Protein AF-A0A7R9Z927-F1 (afdb_monomer)

Foldseek 3Di:
DDPVLLVLLLVLLVVLLVLVCVLVVLVVQLVVCVVPVDGDDDDNVVSVVCNVVSVVSSVVSNVVSLVSLLVVLVVVLVVVLVVLVVVVVVDDPVVCVVAPPVNSVCCSPPVSVVSSVCSSCVSVVVCVVVSVVVVLVVVCVVPNPVSVVVVVVVVVCVVVVVVVVVVVVVVVVVVVVVVVVVVVVVVVCVVCVVVVPD

Organism: NCBI:txid2749911

pLDDT: mean 89.57, std 6.54, range [59.06, 97.25]

Sequence (198 aa):
FGRWRIALAISFYIVSALLQFVPVLLLEDLVKYFETGAYRLIHPWASVVGLAVVPAIITLLQTRSQALFLHLAVYVRTAVSTLLYEKSLGVSAAGRAATSTGQVVNMMSNDTTQLQRFLQFGGMTLVAPIQIIIALVLIYQQVGNATWVGVAFMVSLAPVNVAVFSVVGKQRRKVLKFSDLRVKTMNEILAGVRIIKF

InterPro domains:
  IPR011527 ABC transporter type 1, transmembrane domain [PF00664] (8-197)
  IPR011527 ABC transporter type 1, transmembrane domain [PS50929] (7-198)
  IPR036640 ABC transporter type 1, transmembrane domain superfamily [G3DSA:1.20.1560.10] (2-198)
  IPR036640 ABC transporter type 1, transmembrane domain superfamily [SSF90123] (3-197)
  IPR050173 ATP-binding cassette transporter C-like [PTHR24223] (4-198)

Mean predicted aligned error: 7.65 Å

Structure (mmCIF, N/CA/C/O backbone):
data_AF-A0A7R9Z927-F1
#
_entry.id   AF-A0A7R9Z927-F1
#
loop_
_atom_site.group_PDB
_atom_site.id
_atom_site.type_symbol
_atom_site.label_atom_id
_atom_site.label_alt_id
_atom_site.label_comp_id
_atom_site.label_asym_id
_atom_site.label_entity_id
_atom_site.label_seq_id
_atom_site.pdbx_PDB_ins_code
_atom_site.Cartn_x
_atom_site.Cartn_y
_atom_site.Cartn_z
_atom_site.occupancy
_atom_site.B_iso_or_equiv
_atom_site.auth_seq_id
_atom_site.auth_comp_id
_atom_site.auth_asym_id
_atom_site.auth_atom_id
_atom_site.pdbx_PDB_model_num
ATOM 1 N N . PHE A 1 1 ? 7.007 12.660 18.849 1.00 59.06 1 PHE A N 1
ATOM 2 C CA . PHE A 1 1 ? 7.661 12.144 17.619 1.00 59.06 1 PHE A CA 1
ATOM 3 C C . PHE A 1 1 ? 7.927 13.329 16.686 1.00 59.06 1 PHE A C 1
ATOM 5 O O . PHE A 1 1 ? 6.991 14.063 16.402 1.00 59.06 1 PHE A O 1
ATOM 12 N N . GLY A 1 2 ? 9.175 13.614 16.298 1.00 75.44 2 GLY A N 1
ATOM 13 C CA . GLY A 1 2 ? 9.499 14.841 15.548 1.00 75.44 2 GLY A CA 1
ATOM 14 C C . GLY A 1 2 ? 8.977 14.818 14.105 1.00 75.44 2 GLY A C 1
ATOM 15 O O . GLY A 1 2 ? 9.140 13.806 13.425 1.00 75.44 2 GLY A O 1
ATOM 16 N N . ARG A 1 3 ? 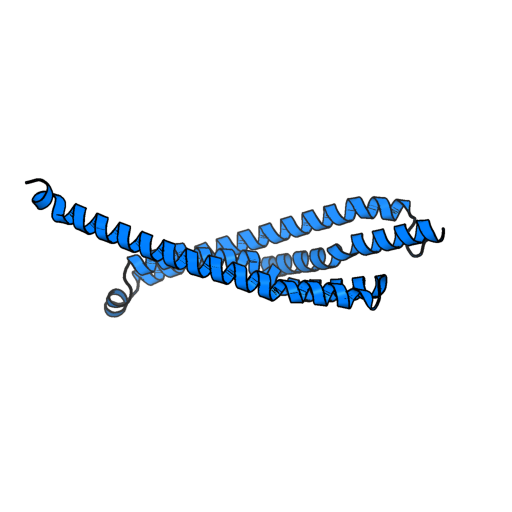8.401 15.936 13.625 1.00 75.56 3 ARG A N 1
ATOM 17 C CA . ARG A 1 3 ? 7.899 16.104 12.237 1.00 75.56 3 ARG A CA 1
ATOM 18 C C . ARG A 1 3 ? 8.956 15.732 11.183 1.00 75.56 3 ARG A C 1
ATOM 20 O O . ARG A 1 3 ? 8.619 15.181 10.140 1.00 75.56 3 ARG A O 1
ATOM 27 N N . TRP A 1 4 ? 10.234 15.934 11.505 1.00 82.19 4 TRP A N 1
ATOM 28 C CA . TRP A 1 4 ? 11.372 15.567 10.659 1.00 82.19 4 TRP A CA 1
ATOM 29 C C . TRP A 1 4 ? 11.481 14.057 10.385 1.00 82.19 4 TRP A C 1
ATOM 31 O O . TRP A 1 4 ? 11.859 13.669 9.285 1.00 82.19 4 TRP A O 1
ATOM 41 N N . ARG A 1 5 ? 11.105 13.184 11.336 1.00 80.31 5 ARG A N 1
ATOM 42 C CA . ARG A 1 5 ? 11.177 11.717 11.153 1.00 80.31 5 ARG A CA 1
ATOM 43 C C . ARG A 1 5 ? 10.147 11.223 10.144 1.00 80.31 5 ARG A C 1
ATOM 45 O O . ARG A 1 5 ? 10.407 10.262 9.432 1.00 80.31 5 ARG A O 1
ATOM 52 N N . ILE A 1 6 ? 8.995 11.889 10.091 1.00 80.00 6 ILE A N 1
ATOM 53 C CA . ILE A 1 6 ? 7.920 11.593 9.140 1.00 80.00 6 ILE A CA 1
ATOM 54 C C . ILE A 1 6 ? 8.348 12.031 7.740 1.00 80.00 6 ILE A C 1
ATOM 56 O O . ILE A 1 6 ? 8.268 11.242 6.804 1.00 80.00 6 ILE A O 1
ATOM 60 N N . ALA A 1 7 ? 8.876 13.254 7.615 1.00 82.69 7 ALA A N 1
ATOM 61 C CA . ALA A 1 7 ? 9.418 13.748 6.352 1.00 82.69 7 ALA A CA 1
ATOM 62 C C . ALA A 1 7 ? 10.535 12.835 5.814 1.00 82.69 7 ALA A C 1
ATOM 64 O O . ALA A 1 7 ? 10.541 12.509 4.632 1.00 82.69 7 ALA A O 1
ATOM 65 N N . LEU A 1 8 ? 11.418 12.354 6.695 1.00 84.69 8 LEU A N 1
ATOM 66 C CA . LEU A 1 8 ? 12.490 11.419 6.348 1.00 84.69 8 LEU A CA 1
ATOM 67 C C . LEU A 1 8 ? 11.972 10.026 5.943 1.00 84.69 8 LEU A C 1
ATOM 69 O O . LEU A 1 8 ? 12.501 9.415 5.021 1.00 84.69 8 LEU A O 1
ATOM 73 N N . ALA A 1 9 ? 10.924 9.515 6.596 1.00 83.62 9 ALA A N 1
ATOM 74 C CA . ALA A 1 9 ? 10.310 8.244 6.205 1.00 83.62 9 ALA A CA 1
ATOM 75 C C . ALA A 1 9 ? 9.680 8.322 4.805 1.00 83.62 9 ALA A C 1
ATOM 77 O O . ALA A 1 9 ? 9.865 7.411 3.995 1.00 83.62 9 ALA A O 1
ATOM 78 N N . ILE A 1 10 ? 8.981 9.427 4.519 1.00 84.06 10 ILE A N 1
ATOM 79 C CA . ILE A 1 10 ? 8.363 9.698 3.216 1.00 84.06 10 ILE A CA 1
ATOM 80 C C . ILE A 1 10 ? 9.436 9.883 2.142 1.00 84.06 10 ILE A C 1
ATOM 82 O O . ILE A 1 10 ? 9.320 9.292 1.073 1.00 84.06 10 ILE A O 1
ATOM 86 N N . SER A 1 11 ? 10.498 10.648 2.416 1.00 85.44 11 SER A N 1
ATOM 87 C CA . SER A 1 11 ? 11.564 10.865 1.435 1.00 85.44 11 SER A CA 1
ATOM 88 C C . SER A 1 11 ? 12.285 9.565 1.085 1.00 85.44 11 SER A C 1
ATOM 90 O O . SER A 1 11 ? 12.432 9.265 -0.095 1.00 85.44 11 SER A O 1
ATOM 92 N N . PHE A 1 12 ? 12.650 8.736 2.069 1.00 86.38 12 PHE A N 1
ATOM 93 C CA . PHE A 1 12 ? 13.236 7.416 1.805 1.00 86.38 12 PHE A CA 1
ATOM 94 C C . PHE A 1 12 ? 12.297 6.501 1.027 1.00 86.38 12 PHE A C 1
ATOM 96 O O . PHE A 1 12 ? 12.755 5.761 0.158 1.00 86.38 12 PHE A O 1
ATOM 103 N N . TYR A 1 13 ? 10.994 6.578 1.297 1.00 86.12 13 TYR A N 1
ATOM 104 C CA . TYR A 1 13 ? 10.014 5.802 0.552 1.00 86.12 13 TYR A CA 1
ATOM 105 C C . TYR A 1 13 ? 9.960 6.235 -0.917 1.00 86.12 13 TYR A C 1
ATOM 107 O O . TYR A 1 13 ? 10.118 5.394 -1.797 1.00 86.12 13 TYR A O 1
ATOM 115 N N . ILE A 1 14 ? 9.839 7.540 -1.184 1.00 86.12 14 ILE A N 1
ATOM 116 C CA . ILE A 1 14 ? 9.826 8.106 -2.543 1.00 86.12 14 ILE A CA 1
ATOM 117 C C . ILE A 1 14 ? 11.122 7.774 -3.289 1.00 86.12 14 ILE A C 1
ATOM 119 O O . ILE A 1 14 ? 11.071 7.325 -4.430 1.00 86.12 14 ILE A O 1
ATOM 123 N N . VAL A 1 15 ? 12.279 7.934 -2.642 1.00 89.50 15 VAL A N 1
ATOM 124 C CA . VAL A 1 15 ? 13.578 7.586 -3.235 1.00 89.50 15 VAL A CA 1
ATOM 125 C C . VAL A 1 15 ? 13.605 6.104 -3.603 1.00 89.50 15 VAL A C 1
ATOM 127 O O . VAL A 1 15 ? 13.888 5.770 -4.748 1.00 89.50 15 VAL A O 1
ATOM 130 N N . SER A 1 16 ? 13.228 5.208 -2.687 1.00 88.44 16 SER A N 1
ATOM 131 C CA . SER A 1 16 ? 13.188 3.770 -2.982 1.00 88.44 16 SER A CA 1
ATOM 132 C C . SER A 1 16 ? 12.193 3.408 -4.092 1.00 88.44 16 SER A C 1
ATOM 134 O O . SER A 1 16 ? 12.476 2.528 -4.900 1.00 88.44 16 SER A O 1
ATOM 136 N N . ALA A 1 17 ? 11.064 4.119 -4.173 1.00 87.25 17 ALA A N 1
ATOM 137 C CA . ALA A 1 17 ? 10.051 3.939 -5.205 1.00 87.25 17 ALA A CA 1
ATOM 138 C C . ALA A 1 17 ? 10.553 4.353 -6.594 1.00 87.25 17 ALA A C 1
ATOM 140 O O . ALA A 1 17 ? 10.219 3.691 -7.571 1.00 87.25 17 ALA A O 1
ATOM 141 N N . LEU A 1 18 ? 11.361 5.413 -6.688 1.00 87.69 18 LEU A N 1
ATOM 142 C CA . LEU A 1 18 ? 12.002 5.823 -7.940 1.00 87.69 18 LEU A CA 1
ATOM 143 C C . LEU A 1 18 ? 13.145 4.877 -8.323 1.00 87.69 18 LEU A C 1
ATOM 145 O O . LEU A 1 18 ? 13.259 4.485 -9.483 1.00 87.69 18 LEU A O 1
ATOM 149 N N . LEU A 1 19 ? 13.960 4.458 -7.348 1.00 89.75 19 LEU A N 1
ATOM 150 C CA . LEU A 1 19 ? 15.051 3.510 -7.588 1.00 89.75 19 LEU A CA 1
ATOM 151 C C . LEU A 1 19 ? 14.541 2.153 -8.086 1.00 89.75 19 LEU A C 1
ATOM 153 O O . LEU A 1 19 ? 15.258 1.480 -8.818 1.00 89.75 19 LEU A O 1
ATOM 157 N N . GLN A 1 20 ? 13.309 1.763 -7.748 1.00 91.00 20 GLN A N 1
ATOM 158 C CA . GLN A 1 20 ? 12.702 0.504 -8.189 1.00 91.00 20 GLN A CA 1
ATOM 159 C C . GLN A 1 20 ? 12.653 0.337 -9.718 1.00 91.00 20 GLN A C 1
ATOM 161 O O . GLN A 1 20 ? 12.632 -0.792 -10.203 1.00 91.00 20 GLN A O 1
ATOM 166 N N . PHE A 1 21 ? 12.687 1.431 -10.482 1.00 90.62 21 PHE A N 1
ATOM 167 C CA . PHE A 1 21 ? 12.718 1.388 -11.946 1.00 90.62 21 PHE A CA 1
ATOM 168 C C . PHE A 1 21 ? 14.130 1.209 -12.524 1.00 90.62 21 PHE A C 1
ATOM 170 O O . PHE A 1 21 ? 14.273 0.788 -13.668 1.00 90.62 21 PHE A O 1
ATOM 177 N N . VAL A 1 22 ? 15.184 1.469 -11.743 1.00 90.44 22 VAL A N 1
ATOM 178 C CA . VAL A 1 22 ? 16.580 1.380 -12.206 1.00 90.44 22 VAL A CA 1
ATOM 179 C C . VAL A 1 22 ? 16.959 -0.040 -12.655 1.00 90.44 22 VAL A C 1
ATOM 181 O O . VAL A 1 22 ? 17.520 -0.161 -13.741 1.00 90.44 22 VAL A O 1
ATOM 184 N N . PRO A 1 23 ? 16.629 -1.129 -11.926 1.00 90.00 23 PRO A N 1
ATOM 185 C CA . PRO A 1 23 ? 16.898 -2.488 -12.402 1.00 90.00 23 PRO A CA 1
ATOM 186 C C . PRO A 1 23 ? 16.246 -2.814 -13.753 1.00 90.00 23 PRO A C 1
ATOM 188 O O . PRO A 1 23 ? 16.842 -3.527 -14.553 1.00 90.00 23 PRO A O 1
ATOM 191 N N . VAL A 1 24 ? 15.053 -2.272 -14.028 1.00 88.56 24 VAL A N 1
ATOM 192 C CA . VAL A 1 24 ? 14.354 -2.477 -15.309 1.00 88.56 24 VAL A CA 1
ATOM 193 C C . VAL A 1 24 ? 15.139 -1.836 -16.454 1.00 88.56 24 VAL A C 1
ATOM 195 O O . VAL A 1 24 ? 15.347 -2.472 -17.483 1.00 88.56 24 VAL A O 1
ATOM 198 N N . LEU A 1 25 ? 15.638 -0.615 -16.248 1.00 87.31 25 LEU A N 1
ATOM 199 C CA . LEU A 1 25 ? 16.462 0.098 -17.230 1.00 87.31 25 LEU A CA 1
ATOM 200 C C . LEU A 1 25 ? 17.823 -0.581 -17.450 1.00 87.31 25 LEU A C 1
ATOM 202 O O . LEU A 1 25 ? 18.278 -0.698 -18.583 1.00 87.31 25 LEU A O 1
ATOM 206 N N . LEU A 1 26 ? 18.458 -1.077 -16.380 1.00 87.94 26 LEU A N 1
ATOM 207 C CA . LEU A 1 26 ? 19.719 -1.823 -16.483 1.00 87.94 26 LEU A CA 1
ATOM 208 C C . LEU A 1 26 ? 19.554 -3.121 -17.281 1.00 87.94 26 LEU A C 1
ATOM 210 O O . LEU A 1 26 ? 20.445 -3.497 -18.043 1.00 87.94 26 LEU A O 1
ATOM 214 N N . LEU A 1 27 ? 18.423 -3.808 -17.101 1.00 87.31 27 LEU A N 1
ATOM 215 C CA . LEU A 1 27 ? 18.107 -5.019 -17.848 1.00 87.31 27 LEU A CA 1
ATOM 216 C C . LEU A 1 27 ? 17.842 -4.699 -19.324 1.00 87.31 27 LEU A C 1
ATOM 218 O O . LEU A 1 27 ? 18.345 -5.410 -20.189 1.00 87.31 27 LEU A O 1
ATOM 222 N N . GLU A 1 28 ? 17.131 -3.609 -19.618 1.00 85.62 28 GLU A N 1
ATOM 223 C CA . GLU A 1 28 ? 16.912 -3.137 -20.991 1.00 85.62 28 GLU A CA 1
ATOM 224 C C . GLU A 1 28 ? 18.233 -2.847 -21.723 1.00 85.62 28 GLU A C 1
ATOM 226 O O . GLU A 1 28 ? 18.418 -3.281 -22.862 1.00 85.62 28 GLU A O 1
ATOM 231 N N . ASP A 1 29 ? 19.177 -2.167 -21.068 1.00 84.50 29 ASP A N 1
ATOM 232 C CA . ASP A 1 29 ? 20.497 -1.888 -21.645 1.00 84.50 29 ASP A CA 1
ATOM 233 C C . ASP A 1 29 ? 21.315 -3.169 -21.879 1.00 84.50 29 ASP A C 1
ATOM 235 O O . ASP A 1 29 ? 22.013 -3.274 -22.890 1.00 84.50 29 ASP A O 1
ATOM 239 N N . LEU A 1 30 ? 21.216 -4.163 -20.986 1.00 86.38 30 LEU A N 1
ATOM 240 C CA . LEU A 1 30 ? 21.870 -5.462 -21.181 1.00 86.38 30 LEU A CA 1
ATOM 241 C C . LEU A 1 30 ? 21.280 -6.236 -22.361 1.00 86.38 30 LEU A C 1
ATOM 243 O O . LEU A 1 30 ? 22.041 -6.799 -23.145 1.00 86.38 30 LEU A O 1
ATOM 247 N N . VAL A 1 31 ? 19.954 -6.249 -22.517 1.00 87.00 31 VAL A N 1
ATOM 248 C CA . VAL A 1 31 ? 19.303 -6.902 -23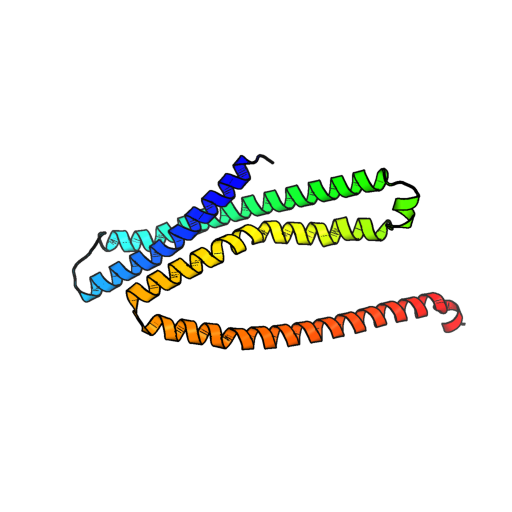.664 1.00 87.00 31 VAL A CA 1
ATOM 249 C C . VAL A 1 31 ? 19.771 -6.259 -24.972 1.00 87.00 31 VAL A C 1
ATOM 251 O O . VAL A 1 31 ? 20.241 -6.964 -25.863 1.00 87.00 31 VAL A O 1
ATOM 254 N N . LYS A 1 32 ? 19.779 -4.922 -25.054 1.00 83.50 32 LYS A N 1
ATOM 255 C CA . LYS A 1 32 ? 20.269 -4.198 -26.243 1.00 83.50 32 LYS A CA 1
ATOM 256 C C . LYS A 1 32 ? 21.747 -4.444 -26.531 1.00 83.50 32 LYS A C 1
ATOM 258 O O . LYS A 1 32 ? 22.138 -4.514 -27.699 1.00 83.50 32 LYS A O 1
ATOM 263 N N . TYR A 1 33 ? 22.566 -4.584 -25.488 1.00 85.06 33 TYR A N 1
ATOM 264 C CA . TYR A 1 33 ? 23.974 -4.941 -25.636 1.00 85.06 33 TYR A CA 1
ATOM 265 C C . TYR A 1 33 ? 24.140 -6.329 -26.269 1.00 85.06 33 TYR A C 1
ATOM 267 O O 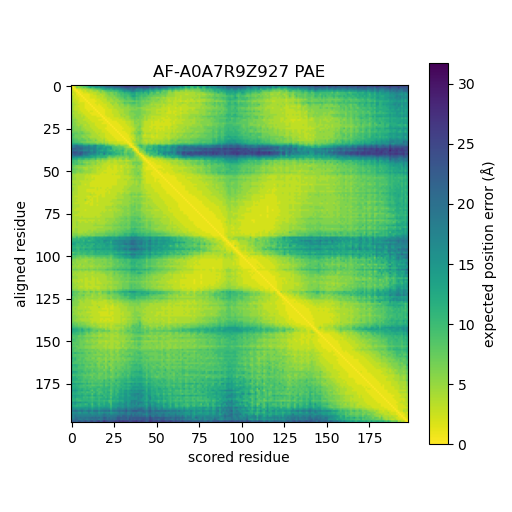. TYR A 1 33 ? 24.944 -6.475 -27.188 1.00 85.06 33 TYR A O 1
ATOM 275 N N . PHE A 1 34 ? 23.359 -7.326 -25.839 1.00 85.31 34 PHE A N 1
ATOM 276 C CA . PHE A 1 34 ? 23.394 -8.662 -26.442 1.00 85.31 34 PHE A CA 1
ATOM 277 C C . PHE A 1 34 ? 22.876 -8.688 -27.887 1.00 85.31 34 PHE A C 1
ATOM 279 O O . PHE A 1 34 ? 23.373 -9.476 -28.685 1.00 85.31 34 PHE A O 1
ATOM 286 N N . GLU A 1 35 ? 21.919 -7.827 -28.238 1.00 86.19 35 GLU A N 1
ATOM 287 C CA . GLU A 1 35 ? 21.370 -7.746 -29.599 1.00 86.19 35 GLU A CA 1
ATOM 288 C C . GLU A 1 35 ? 22.291 -7.012 -30.585 1.00 86.19 35 GLU A C 1
ATOM 290 O O . GLU A 1 35 ? 22.432 -7.430 -31.732 1.00 86.19 35 GLU A O 1
ATOM 295 N N . THR A 1 36 ? 22.915 -5.912 -30.154 1.00 81.69 36 THR A N 1
ATOM 296 C CA . THR A 1 36 ? 23.575 -4.954 -31.065 1.00 81.69 36 THR A CA 1
ATOM 297 C C . THR A 1 36 ? 25.088 -4.865 -30.869 1.00 81.69 36 THR A C 1
ATOM 299 O O . THR A 1 36 ? 25.769 -4.197 -31.644 1.00 81.69 36 THR A O 1
ATOM 302 N N . GLY A 1 37 ? 25.634 -5.459 -29.803 1.00 75.94 37 GLY A N 1
ATOM 303 C CA . GLY A 1 37 ? 27.052 -5.356 -29.432 1.00 75.94 37 GLY A CA 1
ATOM 304 C C . GLY A 1 37 ? 27.501 -3.963 -28.960 1.00 75.94 37 GLY A C 1
ATOM 305 O O . GLY A 1 37 ? 28.636 -3.801 -28.513 1.00 75.94 37 GLY A O 1
ATOM 306 N N . ALA A 1 38 ? 26.624 -2.956 -29.026 1.00 66.31 38 ALA A N 1
ATOM 307 C CA . ALA A 1 38 ? 26.871 -1.585 -28.597 1.00 66.31 38 ALA A CA 1
ATOM 308 C C . ALA A 1 38 ? 26.228 -1.324 -27.227 1.00 66.31 38 ALA A C 1
ATOM 310 O O . ALA A 1 38 ? 25.066 -1.658 -27.001 1.00 66.31 38 ALA A O 1
ATOM 311 N N . TYR A 1 39 ? 26.974 -0.708 -26.307 1.00 66.31 39 TYR A N 1
ATOM 312 C CA . TYR A 1 39 ? 26.450 -0.265 -25.012 1.00 66.31 39 TYR A CA 1
ATOM 313 C C . TYR A 1 39 ? 26.100 1.226 -25.070 1.00 66.31 39 TYR A C 1
ATOM 315 O O . TYR A 1 39 ? 26.797 2.015 -25.707 1.00 66.31 39 TYR A O 1
ATOM 323 N N . ARG A 1 40 ? 25.004 1.624 -24.413 1.00 63.25 40 ARG A N 1
ATOM 324 C CA . ARG A 1 40 ? 24.468 2.991 -24.510 1.00 63.25 40 ARG A CA 1
ATOM 325 C C . ARG A 1 40 ? 24.973 3.926 -23.407 1.00 63.25 40 ARG A C 1
ATOM 327 O O . ARG A 1 40 ? 25.219 5.095 -23.686 1.00 63.25 40 ARG A O 1
ATOM 334 N N . LEU A 1 41 ? 25.113 3.430 -22.171 1.00 62.03 41 LEU A N 1
ATOM 335 C CA . LEU A 1 41 ? 25.364 4.268 -20.985 1.00 62.03 41 LEU A CA 1
ATOM 336 C C . LEU A 1 41 ? 26.446 3.725 -20.037 1.00 62.03 41 LEU A C 1
ATOM 338 O O . LEU A 1 41 ? 27.264 4.498 -19.545 1.00 62.03 41 LEU A O 1
ATOM 342 N N . ILE A 1 42 ? 26.459 2.418 -19.755 1.00 69.50 42 ILE A N 1
ATOM 343 C CA . ILE A 1 42 ? 27.316 1.803 -18.727 1.00 69.50 42 ILE A CA 1
ATOM 344 C C . ILE A 1 42 ? 27.958 0.525 -19.283 1.00 69.50 42 ILE A C 1
ATOM 346 O O . ILE A 1 42 ? 27.353 -0.187 -20.083 1.00 69.50 42 ILE A O 1
ATOM 350 N N . HIS A 1 43 ? 29.190 0.228 -18.857 1.00 81.12 43 HIS A N 1
ATOM 351 C CA . HIS A 1 43 ? 29.878 -1.013 -19.215 1.00 81.12 43 HIS A CA 1
ATOM 352 C C . HIS A 1 43 ? 29.048 -2.242 -18.773 1.00 81.12 43 HIS A C 1
ATOM 354 O O . HIS A 1 43 ? 28.596 -2.262 -17.626 1.00 81.12 43 HIS A O 1
ATOM 360 N N . PRO A 1 44 ? 28.889 -3.296 -19.597 1.00 81.75 44 PRO A N 1
ATOM 361 C CA . PRO A 1 44 ? 27.974 -4.415 -19.317 1.00 81.75 44 PRO A CA 1
ATOM 362 C C . PRO A 1 44 ? 28.175 -5.070 -17.944 1.00 81.75 44 PRO A C 1
ATOM 364 O O . PRO A 1 44 ? 27.220 -5.346 -17.223 1.00 81.75 44 PRO A O 1
ATOM 367 N N . TRP A 1 45 ? 29.432 -5.240 -17.526 1.00 86.25 45 TRP A N 1
ATOM 368 C CA . TRP A 1 45 ? 29.771 -5.766 -16.200 1.00 86.25 45 TRP A CA 1
ATOM 369 C C . TRP A 1 45 ? 29.312 -4.863 -15.047 1.00 86.25 45 TRP A C 1
ATOM 371 O O . TRP A 1 45 ? 28.885 -5.363 -14.009 1.00 86.25 45 TRP A O 1
ATOM 381 N N . ALA A 1 46 ? 29.349 -3.541 -15.225 1.00 87.31 46 ALA A N 1
ATOM 382 C CA . ALA A 1 46 ? 28.832 -2.607 -14.231 1.00 87.31 46 ALA A CA 1
ATOM 383 C C . ALA A 1 46 ? 27.293 -2.641 -14.171 1.00 87.31 46 ALA A C 1
ATOM 385 O O . ALA A 1 46 ? 26.741 -2.524 -13.078 1.00 87.31 46 ALA A O 1
ATOM 386 N N . SER A 1 47 ? 26.600 -2.906 -15.286 1.00 85.88 47 SER A N 1
ATOM 387 C CA . SER A 1 47 ? 25.149 -3.157 -15.280 1.00 85.88 47 SER A CA 1
ATOM 388 C C . SER A 1 47 ? 24.783 -4.427 -14.503 1.00 85.88 47 SER A C 1
ATOM 390 O O . SER A 1 47 ? 23.835 -4.410 -13.719 1.00 85.88 47 SER A O 1
ATOM 392 N N . VAL A 1 48 ? 25.567 -5.506 -14.637 1.00 89.31 48 VAL A N 1
ATOM 393 C CA . VAL A 1 48 ? 25.373 -6.754 -13.867 1.00 89.31 48 VAL A CA 1
ATOM 394 C C . VAL A 1 48 ? 25.580 -6.528 -12.366 1.00 89.31 48 VAL A C 1
ATOM 396 O O . VAL A 1 48 ? 24.754 -6.950 -11.560 1.00 89.31 48 VAL A O 1
ATOM 399 N N . VAL A 1 49 ? 26.640 -5.814 -11.971 1.00 91.94 49 VAL A N 1
ATOM 400 C CA . VAL A 1 49 ? 26.850 -5.453 -10.556 1.00 91.94 49 VAL A CA 1
ATOM 401 C C . VAL A 1 49 ? 25.722 -4.544 -10.056 1.00 91.94 49 VAL A C 1
ATOM 403 O O . VAL A 1 49 ? 25.212 -4.742 -8.954 1.00 91.94 49 VAL A O 1
ATOM 406 N N . GLY A 1 50 ? 25.275 -3.590 -10.877 1.00 90.56 50 GLY A N 1
ATOM 407 C CA . GLY A 1 50 ? 24.139 -2.720 -10.576 1.00 90.56 50 GLY A CA 1
ATOM 408 C C . GLY A 1 50 ? 22.848 -3.498 -10.312 1.00 90.56 50 GLY A C 1
ATOM 409 O O . GLY A 1 50 ? 22.144 -3.197 -9.350 1.00 90.56 50 GLY A O 1
ATOM 410 N N . LEU A 1 51 ? 22.576 -4.552 -11.087 1.00 90.50 51 LEU A N 1
ATOM 411 C CA . LEU A 1 51 ? 21.424 -5.436 -10.884 1.00 90.50 51 LEU A CA 1
ATOM 412 C C . LEU A 1 51 ? 21.454 -6.191 -9.548 1.00 90.50 51 LEU A C 1
ATOM 414 O O . LEU A 1 51 ? 20.393 -6.540 -9.042 1.00 90.50 51 LEU A O 1
ATOM 418 N N . ALA A 1 52 ? 22.625 -6.410 -8.948 1.00 91.81 52 ALA A N 1
ATOM 419 C CA . ALA A 1 52 ? 22.730 -6.992 -7.609 1.00 91.81 52 ALA A CA 1
ATOM 420 C C . ALA A 1 52 ? 22.652 -5.923 -6.503 1.00 91.81 52 ALA A C 1
ATOM 422 O O . ALA A 1 52 ? 21.932 -6.078 -5.515 1.00 91.81 52 ALA A O 1
ATOM 423 N N . VAL A 1 53 ? 23.382 -4.816 -6.668 1.00 94.12 53 VAL A N 1
ATOM 424 C CA . VAL A 1 53 ? 23.555 -3.793 -5.625 1.00 94.12 53 VAL A CA 1
ATOM 425 C C . VAL A 1 53 ? 22.321 -2.901 -5.483 1.00 94.12 53 VAL A C 1
ATOM 427 O O . VAL A 1 53 ? 21.901 -2.599 -4.365 1.00 94.12 53 VAL A O 1
ATOM 430 N N . VAL A 1 54 ? 21.704 -2.487 -6.591 1.00 93.69 54 VAL A N 1
ATOM 431 C CA . VAL A 1 54 ? 20.573 -1.548 -6.565 1.00 93.69 54 VAL A CA 1
ATOM 432 C C . VAL A 1 54 ? 19.351 -2.149 -5.850 1.00 93.69 54 VAL A C 1
ATOM 434 O O . VAL A 1 54 ? 18.833 -1.487 -4.947 1.00 93.69 54 VAL A O 1
ATOM 437 N N . PRO A 1 55 ? 18.913 -3.398 -6.122 1.00 94.06 55 PRO A N 1
ATOM 438 C CA . PRO A 1 55 ? 17.839 -4.038 -5.354 1.00 94.06 55 PRO A CA 1
ATOM 439 C C . PRO A 1 55 ? 18.147 -4.206 -3.865 1.00 94.06 55 PRO A C 1
ATOM 441 O O . PRO A 1 55 ? 17.245 -4.055 -3.036 1.00 94.06 55 PRO A O 1
ATOM 444 N N . ALA A 1 56 ? 19.407 -4.460 -3.500 1.00 94.00 56 ALA A N 1
ATOM 445 C CA . ALA A 1 56 ? 19.810 -4.531 -2.098 1.00 94.00 56 ALA A CA 1
ATOM 446 C C . ALA A 1 56 ? 19.629 -3.172 -1.395 1.00 94.00 56 ALA A C 1
ATOM 448 O O . ALA A 1 56 ? 19.051 -3.107 -0.306 1.00 94.00 56 ALA A O 1
ATOM 449 N N . ILE A 1 57 ? 20.032 -2.075 -2.047 1.00 93.94 57 ILE A N 1
ATOM 450 C CA . ILE A 1 57 ? 19.829 -0.707 -1.541 1.00 93.94 57 ILE A CA 1
ATOM 451 C C . ILE A 1 57 ? 18.335 -0.376 -1.437 1.00 93.94 57 ILE A C 1
ATOM 453 O O . ILE A 1 57 ? 17.898 0.148 -0.411 1.00 93.94 57 ILE A O 1
ATOM 457 N N . ILE A 1 58 ? 17.539 -0.711 -2.460 1.00 93.31 58 ILE A N 1
ATOM 458 C CA . ILE A 1 58 ? 16.080 -0.514 -2.448 1.00 93.31 58 ILE A CA 1
ATOM 459 C C . ILE A 1 58 ? 15.469 -1.223 -1.241 1.00 93.31 58 ILE A C 1
ATOM 461 O O . ILE A 1 58 ? 14.736 -0.602 -0.473 1.00 93.31 58 ILE A O 1
ATOM 465 N N . THR A 1 59 ? 15.815 -2.495 -1.035 1.00 93.50 59 THR A N 1
ATOM 466 C CA . THR A 1 59 ? 15.289 -3.311 0.068 1.00 93.50 59 THR A CA 1
ATOM 467 C C . THR A 1 59 ? 15.652 -2.711 1.425 1.00 93.50 59 THR A C 1
ATOM 469 O O . THR A 1 59 ? 14.804 -2.633 2.318 1.00 93.50 59 THR A O 1
ATOM 472 N N . LEU A 1 60 ? 16.886 -2.222 1.585 1.00 93.94 60 LEU A N 1
ATOM 473 C CA . LEU A 1 60 ? 17.336 -1.570 2.814 1.00 93.94 60 LEU A CA 1
ATOM 474 C C . LEU A 1 60 ? 16.552 -0.276 3.092 1.00 93.94 60 LEU A C 1
ATOM 476 O O . LEU A 1 60 ? 16.066 -0.072 4.209 1.00 93.94 60 LEU A O 1
ATOM 480 N N . LEU A 1 61 ? 16.386 0.578 2.077 1.00 91.06 61 LEU A N 1
ATOM 481 C CA . LEU A 1 61 ? 15.632 1.830 2.185 1.00 91.06 61 LEU A CA 1
ATOM 482 C C . LEU A 1 61 ? 14.151 1.580 2.490 1.00 91.06 61 LEU A C 1
ATOM 484 O O . LEU A 1 61 ? 13.589 2.227 3.378 1.00 91.06 61 LEU A O 1
ATOM 488 N N . GLN A 1 62 ? 13.531 0.613 1.809 1.00 90.44 62 GLN A N 1
ATOM 489 C CA . GLN A 1 62 ? 12.140 0.226 2.040 1.00 90.44 62 GLN A CA 1
ATOM 490 C C . GLN A 1 62 ? 11.946 -0.317 3.454 1.00 90.44 62 GLN A C 1
ATOM 492 O O . GLN A 1 62 ? 11.061 0.152 4.168 1.00 90.44 62 GLN A O 1
ATOM 497 N N . THR A 1 63 ? 12.811 -1.232 3.899 1.00 91.50 63 THR A N 1
ATO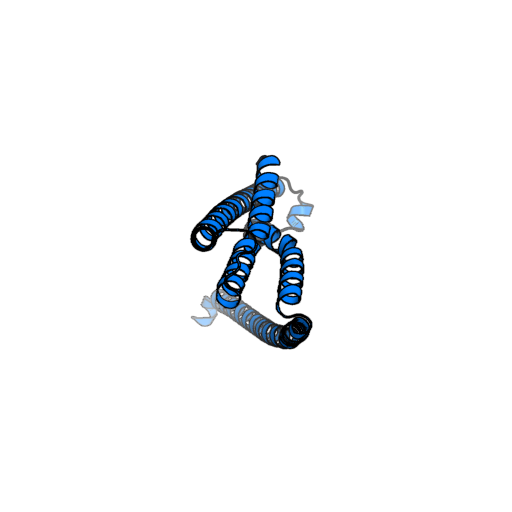M 498 C CA . THR A 1 63 ? 12.758 -1.797 5.257 1.00 91.50 63 THR A CA 1
ATOM 499 C C . THR A 1 63 ? 12.901 -0.699 6.307 1.00 91.50 63 THR A C 1
ATOM 501 O O . THR A 1 63 ? 12.139 -0.644 7.276 1.00 91.50 63 THR A O 1
ATOM 504 N N . ARG A 1 64 ? 13.832 0.242 6.100 1.00 91.19 64 ARG A N 1
ATOM 505 C CA . ARG A 1 64 ? 14.021 1.374 7.010 1.00 91.19 64 ARG A CA 1
ATOM 506 C C . ARG A 1 64 ? 12.803 2.293 7.048 1.00 91.19 64 ARG A C 1
ATOM 508 O O . ARG A 1 64 ? 12.395 2.705 8.135 1.00 91.19 64 ARG A O 1
ATOM 515 N N . SER A 1 65 ? 12.231 2.614 5.891 1.00 89.75 65 SER A N 1
ATOM 516 C CA . SER A 1 65 ? 11.027 3.439 5.800 1.00 89.75 65 SER A CA 1
ATOM 517 C C . SER A 1 65 ? 9.834 2.759 6.482 1.00 89.75 65 SER A C 1
ATOM 519 O O . SER A 1 65 ? 9.189 3.372 7.335 1.00 89.75 65 SER A O 1
ATOM 521 N N . GLN A 1 66 ? 9.603 1.467 6.222 1.00 89.56 66 GL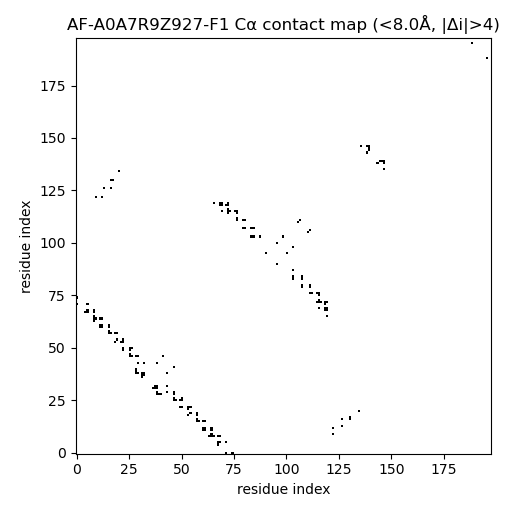N A N 1
ATOM 522 C CA . GLN A 1 66 ? 8.538 0.694 6.869 1.00 89.56 66 GLN A CA 1
ATOM 523 C C . GLN A 1 66 ? 8.695 0.647 8.391 1.00 89.56 66 GLN A C 1
ATOM 525 O O . GLN A 1 66 ? 7.715 0.836 9.110 1.00 89.56 66 GLN A O 1
ATOM 530 N N . ALA A 1 67 ? 9.919 0.475 8.899 1.00 90.69 67 ALA A N 1
ATOM 531 C CA . ALA A 1 67 ? 10.179 0.525 10.334 1.00 90.69 67 ALA A CA 1
ATOM 532 C C . ALA A 1 67 ? 9.823 1.897 10.939 1.00 90.69 67 ALA A C 1
ATOM 534 O O . ALA A 1 67 ? 9.222 1.969 12.012 1.00 90.69 67 ALA A O 1
ATOM 535 N N . LEU A 1 68 ? 10.146 3.001 10.252 1.00 90.62 68 LEU A N 1
ATOM 536 C CA . LEU A 1 68 ? 9.781 4.348 10.704 1.00 90.62 68 LEU A CA 1
ATOM 537 C C . LEU A 1 68 ? 8.262 4.567 10.707 1.00 90.62 68 LEU A C 1
ATOM 539 O O . LEU A 1 68 ? 7.739 5.108 11.684 1.00 90.62 68 LEU A O 1
ATOM 543 N N . PHE A 1 69 ? 7.556 4.120 9.664 1.00 89.69 69 PHE A N 1
ATOM 544 C CA . PHE A 1 69 ? 6.092 4.173 9.611 1.00 89.69 69 PHE A CA 1
ATOM 545 C C . PHE A 1 69 ? 5.446 3.318 10.700 1.00 89.69 69 PHE A C 1
ATOM 547 O O . PHE A 1 69 ? 4.499 3.771 11.340 1.00 89.69 69 PHE A O 1
ATOM 554 N N . LEU A 1 70 ? 5.985 2.130 10.982 1.00 91.56 70 LEU A N 1
ATOM 555 C CA . LEU A 1 70 ? 5.507 1.276 12.067 1.00 91.56 70 LEU A CA 1
ATOM 556 C C . LEU A 1 70 ? 5.678 1.954 13.432 1.00 91.56 70 LEU A C 1
ATOM 558 O O . LEU A 1 70 ? 4.732 2.002 14.216 1.00 91.56 70 LEU A O 1
ATOM 562 N N . HIS A 1 71 ? 6.850 2.532 13.706 1.00 91.56 71 HIS A N 1
ATOM 563 C CA . HIS A 1 71 ? 7.079 3.272 14.949 1.00 91.56 71 HIS A CA 1
ATOM 564 C C . HIS A 1 71 ? 6.143 4.474 15.094 1.00 91.56 71 HIS A C 1
ATOM 566 O O . HIS A 1 71 ? 5.611 4.701 16.180 1.00 91.56 71 HIS A O 1
ATOM 572 N N . LEU A 1 72 ? 5.922 5.230 14.014 1.00 91.19 72 LEU A N 1
ATOM 573 C CA . LEU A 1 72 ? 4.963 6.331 14.001 1.00 91.19 72 LEU A CA 1
ATOM 574 C C . LEU A 1 72 ? 3.546 5.827 14.291 1.00 91.19 72 LEU A C 1
ATOM 576 O O . LEU A 1 72 ? 2.849 6.404 15.119 1.00 91.19 72 LEU A O 1
ATOM 580 N N . ALA A 1 73 ? 3.131 4.746 13.635 1.00 92.56 73 ALA A N 1
ATOM 581 C CA . ALA A 1 73 ? 1.801 4.179 13.782 1.00 92.56 73 ALA A CA 1
ATOM 582 C C . ALA A 1 73 ? 1.541 3.702 15.219 1.00 92.56 73 ALA A C 1
ATOM 584 O O . ALA A 1 73 ? 0.489 3.998 15.784 1.00 92.56 73 ALA A O 1
ATOM 585 N N . VAL A 1 74 ? 2.515 3.022 15.834 1.00 93.62 74 VAL A N 1
ATOM 586 C CA . VAL A 1 74 ? 2.442 2.604 17.242 1.00 93.62 74 VAL A CA 1
ATOM 587 C C . VAL A 1 74 ? 2.406 3.819 18.168 1.00 93.62 74 VAL A C 1
ATOM 589 O O . VAL A 1 74 ? 1.572 3.862 19.065 1.00 93.62 74 VAL A O 1
ATOM 592 N N . TYR A 1 75 ? 3.243 4.832 17.924 1.00 93.75 75 TYR A N 1
ATOM 593 C CA . TYR A 1 75 ? 3.251 6.066 18.716 1.00 93.75 75 TYR A CA 1
ATOM 594 C C . TYR A 1 75 ? 1.908 6.808 18.659 1.00 93.75 75 TYR A C 1
ATOM 596 O O . TYR A 1 75 ? 1.407 7.268 19.681 1.00 93.75 75 TYR A O 1
ATOM 604 N N . VAL A 1 76 ? 1.307 6.935 17.472 1.00 93.25 76 VAL A N 1
ATOM 605 C CA . VAL A 1 76 ? -0.002 7.584 17.328 1.00 93.25 76 VAL A CA 1
ATOM 606 C C . VAL A 1 76 ? -1.085 6.753 18.007 1.00 93.25 76 VAL A C 1
ATOM 608 O O . VAL A 1 76 ? -1.914 7.312 18.718 1.00 93.25 76 VAL A O 1
ATOM 611 N N . ARG A 1 77 ? -1.060 5.423 17.861 1.00 95.12 77 ARG A N 1
ATOM 612 C CA . ARG A 1 77 ? -2.001 4.530 18.546 1.00 95.12 77 ARG A CA 1
ATOM 613 C C . ARG A 1 77 ? -1.947 4.692 20.062 1.00 95.12 77 ARG A C 1
ATOM 615 O O . ARG A 1 77 ? -3.002 4.803 20.686 1.00 95.12 77 ARG A O 1
ATOM 622 N N . THR A 1 78 ? -0.754 4.690 20.654 1.00 95.31 78 THR A N 1
ATOM 623 C CA . THR A 1 78 ? -0.608 4.838 22.107 1.00 95.31 78 THR A CA 1
ATOM 624 C C . THR A 1 78 ? -1.043 6.225 22.557 1.00 95.31 78 THR A C 1
ATOM 626 O O . THR A 1 78 ? -1.840 6.317 23.482 1.00 95.31 78 THR A O 1
ATOM 629 N N . ALA A 1 79 ? -0.638 7.286 21.853 1.00 95.69 79 ALA A N 1
ATOM 630 C CA . ALA A 1 79 ? -1.061 8.652 22.159 1.00 95.69 79 ALA A CA 1
ATOM 631 C C . ALA A 1 79 ? -2.588 8.822 22.102 1.00 95.69 79 ALA A C 1
ATOM 633 O O . ALA A 1 79 ? -3.181 9.363 23.030 1.00 95.69 79 ALA A O 1
ATOM 634 N N . VAL A 1 80 ? -3.243 8.319 21.049 1.00 96.25 80 VAL A N 1
ATOM 635 C CA . VAL A 1 80 ? -4.708 8.371 20.919 1.00 96.25 80 VAL A CA 1
ATOM 636 C C . VAL A 1 80 ? -5.388 7.549 22.013 1.00 96.25 80 VAL A C 1
ATOM 638 O O . VAL A 1 80 ? -6.377 8.006 22.574 1.00 96.25 80 VAL A O 1
ATOM 641 N N . SER A 1 81 ? -4.852 6.375 22.360 1.00 95.25 81 SER A N 1
ATOM 642 C CA . SER A 1 81 ? -5.402 5.547 23.444 1.00 95.25 81 SER A CA 1
ATOM 643 C C . SER A 1 81 ? -5.313 6.258 24.797 1.00 95.25 81 SER A C 1
ATOM 645 O O . SER A 1 81 ? -6.292 6.275 25.537 1.00 95.25 81 SER A O 1
ATOM 647 N N . THR A 1 82 ? -4.179 6.901 25.096 1.00 95.38 82 THR A N 1
ATOM 648 C CA . THR A 1 82 ? -3.998 7.698 26.319 1.00 95.38 82 THR A CA 1
ATOM 649 C C . THR A 1 82 ? -4.945 8.894 26.354 1.00 95.38 82 THR A C 1
ATOM 651 O O . THR A 1 82 ? -5.609 9.104 27.363 1.00 95.38 82 THR A O 1
ATOM 654 N N . LEU A 1 83 ? -5.088 9.630 25.247 1.00 95.38 83 LEU A N 1
ATOM 655 C CA . LEU A 1 83 ? -6.034 10.748 25.158 1.00 95.38 83 LEU A CA 1
ATOM 656 C C . LEU A 1 83 ? -7.483 10.293 25.362 1.00 95.38 83 LEU A C 1
ATOM 658 O O . LEU A 1 83 ? -8.262 10.978 26.022 1.00 95.38 83 LEU A O 1
ATOM 662 N N . LEU A 1 84 ? -7.855 9.134 24.811 1.00 94.62 84 LEU A N 1
ATOM 663 C CA . LEU A 1 84 ? -9.192 8.575 24.995 1.00 94.62 84 LEU A CA 1
ATOM 664 C C . LEU A 1 84 ? -9.426 8.169 26.453 1.00 94.62 84 LEU A C 1
ATOM 666 O O . LEU A 1 84 ? -10.499 8.432 26.994 1.00 94.62 84 LEU A O 1
ATOM 670 N N . TYR A 1 85 ? -8.410 7.590 27.094 1.00 93.75 85 TYR A N 1
ATOM 671 C CA . TYR A 1 85 ? -8.432 7.251 28.511 1.00 93.75 85 TYR A CA 1
ATOM 672 C C . TYR A 1 85 ? -8.596 8.499 29.390 1.00 93.75 85 TYR A C 1
ATOM 674 O O . TYR A 1 85 ? -9.554 8.577 30.158 1.00 93.75 85 TYR A O 1
ATOM 682 N N . GLU A 1 86 ? -7.747 9.516 29.225 1.00 94.38 86 GLU A N 1
ATOM 683 C CA . GLU A 1 86 ? -7.842 10.787 29.960 1.00 94.38 86 GLU A CA 1
ATOM 684 C C . GLU A 1 86 ? -9.199 11.459 29.746 1.00 94.38 86 GLU A C 1
ATOM 686 O O . GLU A 1 86 ? -9.853 11.890 30.700 1.00 94.38 86 GLU A O 1
ATOM 691 N N . LYS A 1 87 ? -9.678 11.487 28.496 1.00 92.69 87 LYS A N 1
ATOM 692 C CA . LYS A 1 87 ? -10.982 12.064 28.185 1.00 92.69 87 LYS A CA 1
ATOM 693 C C . LYS A 1 87 ? -12.105 11.301 28.871 1.00 92.69 87 LYS A C 1
ATOM 695 O O . LYS A 1 87 ? -13.020 11.954 29.364 1.00 92.69 87 LYS A O 1
ATOM 700 N N . SER A 1 88 ? -12.025 9.969 28.937 1.00 91.50 88 SER A N 1
ATOM 701 C CA . SER A 1 88 ? -13.038 9.115 29.570 1.00 91.50 88 SER A CA 1
ATOM 702 C C . SER A 1 88 ? -13.214 9.395 31.066 1.00 91.50 88 SER A C 1
ATOM 704 O O . SER A 1 88 ? -14.338 9.333 31.564 1.00 91.50 88 SER A O 1
ATOM 706 N N . LEU A 1 89 ? -12.142 9.794 31.760 1.00 90.94 89 LEU A N 1
ATOM 707 C CA . LEU A 1 89 ? -12.178 10.161 33.180 1.00 90.94 89 LEU A CA 1
ATOM 708 C C . LEU A 1 89 ? -12.856 11.520 33.424 1.00 90.94 89 LEU A C 1
ATOM 710 O O . LEU A 1 89 ? -13.463 11.729 34.471 1.00 90.94 89 LEU A O 1
ATOM 714 N N . GLY A 1 90 ? -12.780 12.435 32.453 1.00 89.94 90 GLY A N 1
ATOM 715 C CA . GLY A 1 90 ? -13.311 13.800 32.551 1.00 89.94 90 GLY A CA 1
ATOM 716 C C . GLY A 1 90 ? -14.675 14.034 31.888 1.00 89.94 90 GLY A C 1
ATOM 717 O O . GLY A 1 90 ? -15.093 15.184 31.758 1.00 89.94 90 GLY A O 1
ATOM 718 N N . VAL A 1 91 ? -15.366 12.994 31.404 1.00 91.38 91 VAL A N 1
ATOM 719 C CA . VAL A 1 91 ? -16.671 13.154 30.730 1.00 91.38 91 VAL A CA 1
ATOM 720 C C . VAL A 1 91 ? -17.763 13.529 31.738 1.00 91.38 91 VAL A C 1
ATOM 722 O O . VAL A 1 91 ? -17.816 12.980 32.835 1.00 91.38 91 VAL A O 1
ATOM 725 N N . SER A 1 92 ? -18.671 14.437 31.362 1.00 90.69 92 SER A N 1
ATOM 726 C CA . SER A 1 92 ? -19.838 14.815 32.173 1.00 90.69 92 SER A CA 1
ATOM 727 C C . SER A 1 92 ? -20.810 13.644 32.391 1.00 90.69 92 SER A C 1
ATOM 729 O O . SER A 1 92 ? -20.776 12.645 31.674 1.00 90.69 92 SER A O 1
ATOM 731 N N . ALA A 1 93 ? -21.730 13.764 33.354 1.00 85.12 93 ALA A N 1
ATOM 732 C CA . ALA A 1 93 ? -22.746 12.733 33.599 1.00 85.12 93 ALA A CA 1
ATOM 733 C C . ALA A 1 93 ? -23.613 12.444 32.355 1.00 85.12 93 ALA A C 1
ATOM 735 O O . ALA A 1 93 ? -23.855 11.281 32.039 1.00 85.12 93 ALA A O 1
ATOM 736 N N . ALA A 1 94 ? -23.991 13.484 31.603 1.00 87.56 94 ALA A N 1
ATOM 737 C CA . ALA A 1 94 ? -24.705 13.339 30.334 1.00 87.56 94 ALA A CA 1
ATOM 738 C C . ALA A 1 94 ? -23.870 12.588 29.279 1.00 87.56 94 ALA A C 1
ATOM 740 O O . ALA A 1 94 ? -24.381 11.709 28.593 1.00 87.56 94 ALA A O 1
ATOM 741 N N . GLY A 1 95 ? -22.566 12.874 29.183 1.00 84.62 95 GLY A N 1
ATOM 742 C CA . GLY A 1 95 ? -21.683 12.159 28.261 1.00 84.62 95 GLY A CA 1
ATOM 743 C C . GLY A 1 95 ? -21.417 10.704 28.669 1.00 84.62 95 GLY A C 1
ATOM 744 O O . GLY A 1 95 ? -21.288 9.854 27.795 1.00 84.62 95 GLY A O 1
ATOM 745 N N . ARG A 1 96 ? -21.403 10.384 29.972 1.00 85.94 96 ARG A N 1
ATOM 746 C CA . ARG A 1 96 ? -21.341 8.992 30.466 1.00 85.94 96 ARG A CA 1
ATOM 747 C C . ARG A 1 96 ? -22.620 8.206 30.179 1.00 85.94 96 ARG A C 1
ATOM 749 O O . ARG A 1 96 ? -22.549 7.002 29.967 1.00 85.94 96 ARG A O 1
ATOM 756 N N . ALA A 1 97 ? -23.774 8.875 30.166 1.00 84.94 97 ALA A N 1
ATOM 757 C CA . ALA A 1 97 ? -25.030 8.257 29.749 1.00 84.94 97 ALA A CA 1
ATOM 758 C C . ALA A 1 97 ? -25.060 7.984 28.233 1.00 84.94 97 ALA A C 1
ATOM 760 O O . ALA A 1 97 ? -25.646 6.994 27.804 1.00 84.94 97 ALA A O 1
ATOM 761 N N . ALA A 1 98 ? -24.407 8.833 27.430 1.00 88.69 98 ALA A N 1
ATOM 762 C CA . ALA A 1 98 ? -24.337 8.684 25.976 1.00 88.69 98 ALA A CA 1
ATOM 763 C C . ALA A 1 98 ? -23.284 7.662 25.506 1.00 88.69 98 ALA A C 1
ATOM 765 O O . ALA A 1 98 ? -23.527 6.940 24.540 1.00 88.69 98 ALA A O 1
ATOM 766 N N . THR A 1 99 ? -22.131 7.593 26.179 1.00 88.81 99 THR A N 1
ATOM 767 C CA . THR A 1 99 ? -21.016 6.714 25.804 1.00 88.81 99 THR A CA 1
ATOM 768 C C . THR A 1 99 ? -20.694 5.752 26.940 1.00 88.81 99 THR A C 1
ATOM 770 O O . THR A 1 99 ? -20.190 6.160 27.988 1.00 88.81 99 THR A O 1
ATOM 773 N N . SER A 1 100 ? -20.936 4.459 26.724 1.00 88.06 100 SER A N 1
ATOM 774 C CA . SER A 1 100 ? -20.666 3.432 27.731 1.00 88.06 100 SER A CA 1
ATOM 775 C C . SER A 1 100 ? -19.169 3.139 27.868 1.00 88.06 100 SER A C 1
ATOM 777 O O . SER A 1 100 ? -18.395 3.262 26.915 1.00 88.06 100 SER A O 1
ATOM 779 N N . THR A 1 101 ? -18.747 2.657 29.039 1.00 87.75 101 THR A N 1
ATOM 780 C CA . THR A 1 101 ? -17.361 2.211 29.271 1.00 87.75 101 THR A CA 1
ATOM 781 C C . THR A 1 101 ? -16.923 1.155 28.251 1.00 87.75 101 THR A C 1
ATOM 783 O O . THR A 1 101 ? -15.797 1.203 27.758 1.00 87.75 101 THR A O 1
ATOM 786 N N . GLY A 1 102 ? -17.826 0.247 27.863 1.00 87.69 102 GLY A N 1
ATOM 787 C CA . GLY A 1 102 ? -17.557 -0.761 26.836 1.00 87.69 102 GLY A CA 1
ATOM 788 C C . GLY A 1 102 ? -17.283 -0.154 25.457 1.00 87.69 102 GLY A C 1
ATOM 789 O O . GLY A 1 102 ? -16.385 -0.615 24.756 1.00 87.69 102 GLY A O 1
ATOM 790 N N . GLN A 1 103 ? -17.989 0.918 25.083 1.00 88.75 103 GLN A N 1
ATOM 791 C CA . GLN A 1 103 ? -17.728 1.634 23.831 1.00 88.75 103 GLN A CA 1
ATOM 792 C C . GLN A 1 103 ? -16.356 2.314 23.840 1.00 88.75 103 GLN A C 1
ATOM 794 O O . GLN A 1 103 ? -15.636 2.220 22.849 1.00 88.75 103 GLN A O 1
ATOM 799 N N . VAL A 1 104 ? -15.953 2.937 24.953 1.00 92.00 104 VAL A N 1
ATOM 800 C CA . VAL A 1 104 ? -14.611 3.538 25.084 1.00 92.00 104 VAL A CA 1
ATOM 801 C C . VAL A 1 104 ? -13.518 2.476 24.966 1.00 92.00 104 VAL A C 1
ATOM 803 O O . VAL A 1 104 ? -12.559 2.665 24.221 1.00 92.00 104 VAL A O 1
ATOM 806 N N . VAL A 1 105 ? -13.677 1.327 25.630 1.00 92.50 105 VAL A N 1
ATOM 807 C CA . VAL A 1 105 ? -12.727 0.205 25.526 1.00 92.50 105 VAL A CA 1
ATOM 808 C C . VAL A 1 105 ? -12.668 -0.356 24.101 1.00 92.50 105 VAL A C 1
ATOM 810 O O . VAL A 1 105 ? -11.580 -0.658 23.602 1.00 92.50 105 VAL A O 1
ATOM 813 N N . ASN A 1 106 ? -13.805 -0.445 23.404 1.00 93.25 106 ASN A N 1
ATOM 814 C CA . ASN A 1 106 ? -13.834 -0.862 22.003 1.00 93.25 106 ASN A CA 1
ATOM 815 C C . ASN A 1 106 ? -13.108 0.140 21.093 1.00 93.25 106 ASN A C 1
ATOM 817 O O . ASN A 1 106 ? -12.297 -0.269 20.268 1.00 93.25 106 ASN A O 1
ATOM 821 N N . MET A 1 107 ? -13.319 1.445 21.282 1.00 93.69 107 MET A N 1
ATOM 822 C CA . MET A 1 107 ? -12.594 2.476 20.532 1.00 93.69 107 MET A CA 1
ATOM 823 C C . MET A 1 107 ? -11.080 2.393 20.789 1.00 93.69 107 MET A C 1
ATOM 825 O O . MET A 1 107 ? -10.297 2.361 19.840 1.00 93.69 107 MET A O 1
ATOM 829 N N . MET A 1 108 ? -10.654 2.271 22.055 1.00 94.19 108 MET A N 1
ATOM 830 C CA . MET A 1 108 ? -9.235 2.131 22.424 1.00 94.19 108 MET A CA 1
ATOM 831 C C . MET A 1 108 ? -8.577 0.878 21.836 1.00 94.19 108 MET A C 1
ATOM 833 O O . MET A 1 108 ? -7.376 0.895 21.577 1.00 94.19 108 MET A O 1
ATOM 837 N N . SER A 1 109 ? -9.325 -0.206 21.623 1.00 91.44 109 SER A N 1
ATOM 838 C CA . SER A 1 109 ? -8.780 -1.478 21.135 1.00 91.44 109 SER A CA 1
ATOM 839 C C . SER A 1 109 ? -8.905 -1.638 19.619 1.00 91.44 109 SER A C 1
ATOM 841 O O . SER A 1 109 ? -7.896 -1.842 18.943 1.00 91.44 109 SER A O 1
ATOM 843 N N . ASN A 1 110 ? -10.111 -1.532 19.068 1.00 93.38 110 ASN A N 1
ATOM 844 C CA . ASN A 1 110 ? -10.389 -1.779 17.659 1.00 93.38 110 ASN A CA 1
ATOM 845 C C . ASN A 1 110 ? -10.009 -0.583 16.776 1.00 93.38 110 ASN A C 1
ATOM 847 O O . ASN A 1 110 ? -9.234 -0.734 15.828 1.00 93.38 110 ASN A O 1
ATOM 851 N N . ASP A 1 111 ? -10.494 0.612 17.108 1.00 94.94 111 ASP A N 1
ATOM 852 C CA . ASP A 1 111 ? -10.373 1.770 16.215 1.00 94.94 111 ASP A CA 1
ATOM 853 C C . ASP A 1 111 ? -8.938 2.299 16.181 1.00 94.94 111 ASP A C 1
ATOM 855 O O . ASP A 1 111 ? -8.408 2.602 15.111 1.00 94.94 111 ASP A O 1
ATOM 859 N N . THR A 1 112 ? -8.244 2.308 17.323 1.00 95.06 112 THR A N 1
ATOM 860 C CA . THR A 1 112 ? -6.818 2.675 17.356 1.00 95.06 112 THR A CA 1
ATOM 861 C C . THR A 1 112 ? -5.930 1.654 16.633 1.00 95.06 112 THR A C 1
ATOM 863 O O . THR A 1 112 ? -4.925 2.030 16.024 1.00 95.06 112 THR A O 1
ATOM 866 N N . THR A 1 113 ? -6.301 0.366 16.633 1.00 94.88 113 THR A N 1
ATOM 867 C CA . THR A 1 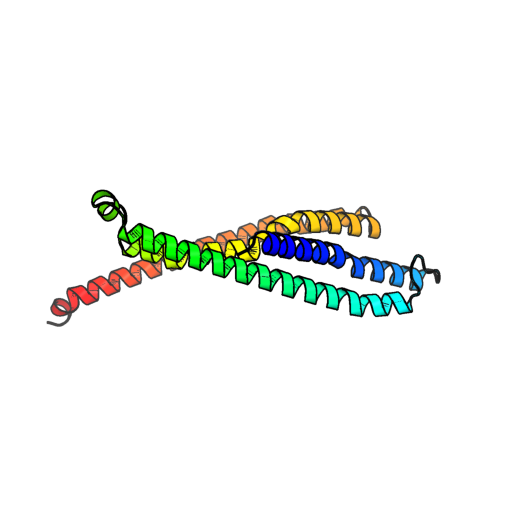113 ? -5.610 -0.667 15.844 1.00 94.88 113 THR A CA 1
ATOM 868 C C . THR A 1 113 ? -5.834 -0.447 14.353 1.00 94.88 113 THR A C 1
ATOM 870 O O . THR A 1 113 ? -4.898 -0.569 13.561 1.00 94.88 113 THR A O 1
ATOM 873 N N . GLN A 1 114 ? -7.057 -0.099 13.954 1.00 93.69 114 GLN A N 1
ATOM 874 C CA . GLN A 1 114 ? -7.360 0.221 12.565 1.00 93.69 114 GLN A CA 1
ATOM 875 C C . GLN A 1 114 ? -6.608 1.480 12.109 1.00 93.69 114 GLN A C 1
ATOM 877 O O . GLN A 1 114 ? -6.033 1.484 11.019 1.00 93.69 114 GLN A O 1
ATOM 882 N N . LEU A 1 115 ? -6.521 2.503 12.965 1.00 93.88 115 LEU A N 1
ATOM 883 C CA . LEU A 1 115 ? -5.715 3.701 12.729 1.00 93.88 115 LEU A CA 1
ATOM 884 C C . LEU A 1 115 ? -4.224 3.369 12.572 1.00 93.88 115 LEU A C 1
ATOM 886 O O . LEU A 1 115 ? -3.584 3.868 11.650 1.00 93.88 115 LEU A O 1
ATOM 890 N N . GLN A 1 116 ? -3.672 2.493 13.418 1.00 94.31 116 GLN A N 1
ATOM 891 C CA . GLN A 1 116 ? -2.288 2.028 13.284 1.00 94.31 116 GLN A CA 1
ATOM 892 C C . GLN A 1 116 ? -2.048 1.401 11.903 1.00 94.31 116 GLN A C 1
ATOM 894 O O . GLN A 1 116 ? -1.079 1.747 11.229 1.00 94.31 116 GLN A O 1
ATOM 899 N N . ARG A 1 117 ? -2.940 0.510 11.450 1.00 91.56 117 ARG A N 1
ATOM 900 C CA . ARG A 1 117 ? -2.826 -0.107 10.117 1.00 91.56 117 ARG A CA 1
ATOM 901 C C . ARG A 1 117 ? -2.918 0.938 9.010 1.00 91.56 117 ARG A C 1
ATOM 903 O O . ARG A 1 117 ? -2.123 0.902 8.077 1.00 91.56 117 ARG A O 1
ATOM 910 N N . PHE A 1 118 ? -3.847 1.884 9.125 1.00 90.56 118 PHE A N 1
ATOM 911 C CA . PHE A 1 118 ? -3.978 2.972 8.161 1.00 90.56 118 PHE A CA 1
ATOM 912 C C . PHE A 1 118 ? -2.687 3.792 8.051 1.00 90.56 118 PHE A C 1
ATOM 914 O O . PHE A 1 118 ? -2.231 4.060 6.947 1.00 90.56 118 PHE A O 1
ATOM 921 N N . LEU A 1 119 ? -2.049 4.130 9.172 1.00 89.06 119 LEU A N 1
ATOM 922 C CA . LEU A 1 119 ? -0.778 4.863 9.173 1.00 89.06 119 LEU A CA 1
ATOM 923 C C . LEU A 1 119 ? 0.387 4.039 8.613 1.00 89.06 119 LEU A C 1
ATOM 925 O O . LEU A 1 119 ? 1.273 4.599 7.972 1.00 89.06 119 LEU A O 1
ATOM 929 N N . GLN A 1 120 ? 0.377 2.721 8.826 1.00 88.50 120 GLN A N 1
ATOM 930 C CA . GLN A 1 120 ? 1.391 1.814 8.291 1.00 88.50 120 GLN A CA 1
ATOM 931 C C . GLN A 1 120 ? 1.314 1.695 6.761 1.00 88.50 120 GLN A C 1
ATOM 933 O O . GLN A 1 120 ? 2.348 1.704 6.100 1.00 88.50 120 GLN A O 1
ATOM 938 N N . PHE A 1 121 ? 0.107 1.602 6.194 1.00 84.44 121 PHE A N 1
ATOM 939 C CA . PHE A 1 121 ? -0.093 1.416 4.750 1.00 84.44 121 PHE A CA 1
ATOM 940 C C . PHE A 1 121 ? -0.375 2.714 3.983 1.00 84.44 121 PHE A C 1
ATOM 942 O O . PHE A 1 121 ? -0.254 2.739 2.762 1.00 84.44 121 PHE A O 1
ATOM 949 N N . GLY A 1 122 ? -0.717 3.808 4.664 1.00 81.38 122 GLY A N 1
ATOM 950 C CA . GLY A 1 122 ? -1.139 5.058 4.027 1.00 81.38 122 GLY A CA 1
ATOM 951 C C . GLY A 1 122 ? -0.085 5.652 3.091 1.00 81.38 122 GLY A C 1
ATOM 952 O O . GLY A 1 122 ? -0.428 6.150 2.021 1.00 81.38 122 GLY A O 1
ATOM 953 N N . GLY A 1 123 ? 1.201 5.526 3.442 1.00 77.44 123 GLY A N 1
ATOM 954 C CA . GLY A 1 123 ? 2.304 5.944 2.572 1.00 77.44 123 GLY A CA 1
ATOM 955 C C . GLY A 1 123 ? 2.344 5.181 1.243 1.00 77.44 123 GLY A C 1
ATOM 956 O O . GLY A 1 123 ? 2.579 5.782 0.196 1.00 77.44 123 GLY A O 1
ATOM 957 N N . MET A 1 124 ? 2.037 3.881 1.261 1.00 79.88 124 MET A N 1
ATOM 958 C CA . MET A 1 124 ? 1.983 3.051 0.056 1.00 79.88 124 MET A CA 1
ATOM 959 C C . MET A 1 124 ? 0.854 3.489 -0.876 1.00 79.88 124 MET A C 1
ATOM 961 O O . MET A 1 124 ? 1.078 3.638 -2.075 1.00 79.88 124 MET A O 1
ATOM 965 N N . THR A 1 125 ? -0.329 3.768 -0.325 1.00 83.69 125 THR A N 1
ATOM 966 C CA . THR A 1 125 ? -1.502 4.193 -1.101 1.00 83.69 125 THR A CA 1
ATOM 967 C C . THR A 1 125 ? -1.262 5.495 -1.870 1.00 83.69 125 THR A C 1
ATOM 969 O O . THR A 1 125 ? -1.740 5.629 -2.992 1.00 83.69 125 THR A O 1
ATOM 972 N N . LEU A 1 126 ? -0.504 6.442 -1.303 1.00 82.50 126 LEU A N 1
ATOM 973 C CA . LEU A 1 126 ? -0.214 7.727 -1.953 1.00 82.50 126 LEU A CA 1
ATOM 974 C C . LEU A 1 126 ? 0.769 7.606 -3.125 1.00 82.50 126 LEU A C 1
ATOM 976 O O . LEU A 1 126 ? 0.632 8.314 -4.118 1.00 82.50 126 LEU A O 1
ATOM 980 N N . VAL A 1 127 ? 1.761 6.720 -3.019 1.00 85.31 127 VAL A N 1
ATOM 981 C CA . VAL A 1 127 ? 2.816 6.572 -4.039 1.00 85.31 127 VAL A CA 1
ATOM 982 C C . VAL A 1 127 ? 2.434 5.580 -5.136 1.00 85.31 127 VAL A C 1
ATOM 984 O O . VAL A 1 127 ? 2.871 5.742 -6.274 1.00 85.31 127 VAL A O 1
ATOM 987 N N . ALA A 1 128 ? 1.590 4.592 -4.830 1.00 88.62 128 ALA A N 1
ATOM 988 C CA . ALA A 1 128 ? 1.116 3.594 -5.788 1.00 88.62 128 ALA A CA 1
ATOM 989 C C . ALA A 1 128 ? 0.632 4.175 -7.138 1.00 88.62 128 ALA A C 1
ATOM 991 O O . ALA A 1 128 ? 1.094 3.689 -8.170 1.00 88.62 128 ALA A O 1
ATOM 992 N N . PRO A 1 129 ? -0.228 5.216 -7.204 1.00 90.50 129 PRO A N 1
ATOM 993 C CA . PRO A 1 129 ? -0.670 5.764 -8.490 1.00 90.50 129 PRO A CA 1
ATOM 994 C C . PRO A 1 129 ? 0.477 6.367 -9.309 1.00 90.50 129 PRO A C 1
ATOM 996 O O . PRO A 1 129 ? 0.527 6.176 -10.521 1.00 90.50 129 PRO A O 1
ATOM 999 N N . ILE A 1 130 ? 1.436 7.033 -8.659 1.00 89.56 130 ILE A N 1
ATOM 1000 C CA . ILE A 1 130 ? 2.621 7.580 -9.333 1.00 89.56 130 ILE A CA 1
ATOM 1001 C C . ILE A 1 130 ? 3.467 6.437 -9.908 1.00 89.56 130 ILE A C 1
ATOM 1003 O O . ILE A 1 130 ? 3.884 6.503 -11.062 1.00 89.56 130 ILE A O 1
ATOM 1007 N N . GLN A 1 131 ? 3.673 5.361 -9.142 1.00 89.94 131 GLN A N 1
ATOM 1008 C CA . GLN A 1 131 ? 4.405 4.184 -9.618 1.00 89.94 131 GLN A CA 1
ATOM 1009 C C . GLN A 1 131 ? 3.729 3.516 -10.816 1.00 89.94 131 GLN A C 1
ATOM 1011 O O . GLN A 1 131 ? 4.420 3.142 -11.760 1.00 89.94 131 GLN A O 1
ATOM 1016 N N . ILE A 1 132 ? 2.398 3.395 -10.805 1.00 91.06 132 ILE A N 1
ATOM 1017 C CA . ILE A 1 132 ? 1.640 2.832 -11.930 1.00 91.06 132 ILE A CA 1
ATOM 1018 C C . ILE A 1 132 ? 1.858 3.674 -13.191 1.00 91.06 132 ILE A C 1
ATOM 1020 O O . ILE A 1 132 ? 2.126 3.117 -14.251 1.00 91.06 132 ILE A O 1
ATOM 1024 N N . ILE A 1 133 ? 1.800 5.005 -13.081 1.00 92.19 133 ILE A N 1
ATOM 1025 C CA . ILE A 1 133 ? 2.020 5.903 -14.223 1.00 92.19 133 ILE A CA 1
ATOM 1026 C C . ILE A 1 133 ? 3.438 5.737 -14.780 1.00 92.19 133 ILE A C 1
ATOM 1028 O O . ILE A 1 133 ? 3.595 5.543 -15.983 1.00 92.19 133 ILE A O 1
ATOM 1032 N N . ILE A 1 134 ? 4.465 5.762 -13.922 1.00 91.69 134 ILE A N 1
ATOM 1033 C CA . ILE A 1 134 ? 5.861 5.596 -14.360 1.00 91.69 134 ILE A CA 1
ATOM 1034 C C . ILE A 1 134 ? 6.056 4.229 -15.029 1.00 91.69 134 ILE A C 1
ATOM 1036 O O . ILE A 1 134 ? 6.637 4.155 -16.110 1.00 91.69 134 ILE A O 1
ATOM 1040 N N . ALA A 1 135 ? 5.523 3.157 -14.434 1.00 91.25 135 ALA A N 1
ATOM 1041 C CA . ALA A 1 135 ? 5.603 1.814 -14.998 1.00 91.25 135 ALA A CA 1
ATOM 1042 C C . ALA A 1 135 ? 4.957 1.735 -16.390 1.00 91.25 135 ALA A C 1
ATOM 1044 O O . ALA A 1 135 ? 5.560 1.193 -17.313 1.00 91.25 135 ALA A O 1
ATOM 1045 N N . LEU A 1 136 ? 3.762 2.311 -16.564 1.00 92.69 136 LEU A N 1
ATOM 1046 C CA . LEU A 1 136 ? 3.066 2.324 -17.853 1.00 92.69 136 LEU A CA 1
ATOM 1047 C C . LEU A 1 136 ? 3.849 3.082 -18.927 1.00 92.69 136 LEU A C 1
ATOM 1049 O O . LEU A 1 136 ? 3.936 2.606 -20.057 1.00 92.69 136 LEU A O 1
ATOM 1053 N N . VAL A 1 137 ? 4.444 4.227 -18.579 1.00 92.00 137 VAL A N 1
ATOM 1054 C CA . VAL A 1 137 ? 5.278 5.003 -19.508 1.00 92.00 137 VAL A CA 1
ATOM 1055 C C . VAL A 1 137 ? 6.504 4.199 -19.944 1.00 92.00 137 VAL A C 1
ATOM 1057 O O . VAL A 1 137 ? 6.799 4.156 -21.136 1.00 92.00 137 VAL A O 1
ATOM 1060 N N . LEU A 1 138 ? 7.190 3.530 -19.013 1.00 89.25 138 LEU A N 1
ATOM 1061 C CA . LEU A 1 138 ? 8.367 2.714 -19.331 1.00 89.25 138 LEU A CA 1
ATOM 1062 C C . LEU A 1 138 ? 8.019 1.511 -20.216 1.00 89.25 138 LEU A C 1
ATOM 1064 O O . LEU A 1 138 ? 8.695 1.263 -21.210 1.00 89.25 138 LEU A O 1
ATOM 1068 N N . ILE A 1 139 ? 6.930 0.799 -19.912 1.00 89.94 139 ILE A N 1
ATOM 1069 C CA . ILE A 1 139 ? 6.481 -0.339 -20.729 1.00 89.94 139 ILE A CA 1
ATOM 1070 C C . ILE A 1 139 ? 6.081 0.133 -22.134 1.00 89.94 139 ILE A C 1
ATOM 1072 O O . ILE A 1 139 ? 6.444 -0.503 -23.124 1.00 89.94 139 ILE A O 1
ATOM 1076 N N . TYR A 1 140 ? 5.403 1.281 -22.238 1.00 92.12 140 TYR A N 1
ATOM 1077 C CA . TYR A 1 140 ? 5.054 1.876 -23.527 1.00 92.12 140 TYR A CA 1
ATOM 1078 C C . TYR A 1 140 ? 6.287 2.242 -24.356 1.00 92.12 140 TYR A C 1
ATOM 1080 O O . TYR A 1 140 ? 6.279 2.053 -25.568 1.00 92.12 140 TYR A O 1
ATOM 1088 N N . GLN A 1 141 ? 7.370 2.704 -23.731 1.00 88.69 141 GLN A N 1
ATOM 1089 C CA . GLN A 1 141 ? 8.623 2.961 -24.446 1.00 88.69 141 GLN A CA 1
ATOM 1090 C C . GLN A 1 141 ? 9.287 1.678 -24.967 1.00 88.69 141 GLN A C 1
ATOM 1092 O O . GLN A 1 141 ? 9.916 1.721 -26.022 1.00 88.69 141 GLN A O 1
ATOM 1097 N N . GLN A 1 142 ? 9.133 0.548 -24.270 1.00 83.94 142 GLN A N 1
ATOM 1098 C CA . GLN A 1 142 ? 9.746 -0.725 -24.663 1.00 83.94 142 GLN A CA 1
ATOM 1099 C C . GLN A 1 142 ? 8.945 -1.488 -25.728 1.00 83.94 142 GLN A C 1
ATOM 1101 O O . GLN A 1 142 ? 9.533 -2.017 -26.666 1.00 83.94 142 GLN A O 1
ATOM 1106 N N . VAL A 1 143 ? 7.615 -1.559 -25.596 1.00 86.50 143 VAL A N 1
ATOM 1107 C CA . VAL A 1 143 ? 6.755 -2.424 -26.439 1.00 86.50 143 VAL A CA 1
ATOM 1108 C C . VAL A 1 143 ? 5.718 -1.625 -27.251 1.00 86.50 143 VAL A C 1
ATOM 1110 O O . VAL A 1 143 ? 4.925 -2.186 -28.010 1.00 86.50 143 VAL A O 1
ATOM 1113 N N . GLY A 1 144 ? 5.689 -0.297 -27.112 1.00 91.19 144 GLY A N 1
ATOM 1114 C CA . GLY A 1 144 ? 4.778 0.581 -27.847 1.00 91.19 144 GLY A CA 1
ATOM 1115 C C . GLY A 1 144 ? 3.303 0.289 -27.562 1.00 91.19 144 GLY A C 1
ATOM 1116 O O . GLY A 1 144 ? 2.882 0.087 -26.417 1.00 91.19 144 GLY A O 1
ATOM 1117 N N . ASN A 1 145 ? 2.502 0.238 -28.631 1.00 92.38 145 ASN A N 1
ATOM 1118 C CA . ASN A 1 145 ? 1.045 0.088 -28.559 1.00 92.38 145 ASN A CA 1
ATOM 1119 C C . ASN A 1 145 ? 0.570 -1.238 -27.943 1.00 92.38 145 ASN A C 1
ATOM 1121 O O . ASN A 1 145 ? -0.564 -1.299 -27.466 1.00 92.38 145 ASN A O 1
ATOM 1125 N N . ALA A 1 146 ? 1.416 -2.274 -27.888 1.00 92.31 146 ALA A N 1
ATOM 1126 C CA . ALA A 1 146 ? 1.070 -3.544 -27.244 1.00 92.31 146 ALA A CA 1
ATOM 1127 C C . ALA A 1 146 ? 0.757 -3.382 -25.741 1.00 92.31 146 ALA A C 1
ATOM 1129 O O . ALA A 1 146 ? -0.020 -4.153 -25.178 1.00 92.31 146 ALA A O 1
ATOM 1130 N N . THR A 1 147 ? 1.288 -2.334 -25.104 1.00 91.94 147 THR A N 1
ATOM 1131 C CA . THR A 1 147 ? 1.033 -1.986 -23.696 1.00 91.94 147 THR A CA 1
ATOM 1132 C C . THR A 1 147 ? -0.459 -1.859 -23.392 1.00 91.94 147 THR A C 1
ATOM 1134 O O . THR A 1 147 ? -0.931 -2.337 -22.359 1.00 91.94 147 THR A O 1
ATOM 1137 N N . TRP A 1 148 ? -1.232 -1.272 -24.311 1.00 92.81 148 TRP A N 1
ATOM 1138 C CA . TRP A 1 148 ? -2.666 -1.044 -24.121 1.00 92.81 148 TRP A CA 1
ATOM 1139 C C . TRP A 1 148 ? -3.473 -2.339 -24.058 1.00 92.81 148 TRP A C 1
ATOM 1141 O O . TRP A 1 148 ? -4.469 -2.394 -23.340 1.00 92.81 148 TRP A O 1
ATOM 1151 N N . VAL A 1 149 ? -3.020 -3.400 -24.731 1.00 94.75 149 VAL A N 1
ATOM 1152 C CA . VAL A 1 149 ? -3.648 -4.727 -24.644 1.00 94.75 149 VAL A CA 1
ATOM 1153 C C . VAL A 1 149 ? -3.487 -5.296 -23.233 1.00 94.75 149 VAL A C 1
ATOM 1155 O O . VAL A 1 149 ? -4.454 -5.782 -22.648 1.00 94.75 149 VAL A O 1
ATOM 1158 N N . GLY A 1 150 ? -2.294 -5.163 -22.643 1.00 92.62 150 GLY A N 1
ATOM 1159 C CA . GLY A 1 150 ? -2.036 -5.566 -21.259 1.00 92.62 150 GLY A CA 1
ATOM 1160 C C . GLY A 1 150 ? -2.873 -4.775 -20.249 1.00 92.62 150 GLY A C 1
ATOM 1161 O O . GLY A 1 150 ? -3.467 -5.359 -19.343 1.00 92.62 150 GLY A O 1
ATOM 1162 N N . VAL A 1 151 ? -2.994 -3.457 -20.440 1.00 93.50 151 VAL A N 1
ATOM 1163 C CA . VAL A 1 151 ? -3.855 -2.600 -19.606 1.00 93.50 151 VAL A CA 1
ATOM 1164 C C . VAL A 1 151 ? -5.323 -3.005 -19.728 1.00 93.50 151 VAL A C 1
ATOM 1166 O O . VAL A 1 151 ? -5.994 -3.165 -18.710 1.00 93.50 151 VAL A O 1
ATOM 1169 N N . ALA A 1 152 ? -5.820 -3.226 -20.947 1.00 93.81 152 ALA A N 1
ATOM 1170 C CA . ALA A 1 152 ? -7.190 -3.674 -21.178 1.00 93.81 152 ALA A CA 1
ATOM 1171 C C . ALA A 1 152 ? -7.465 -5.016 -20.483 1.00 93.81 152 ALA A C 1
ATOM 1173 O O . ALA A 1 152 ? -8.497 -5.174 -19.829 1.00 93.81 152 ALA A O 1
ATOM 1174 N N . PHE A 1 153 ? -6.511 -5.950 -20.538 1.00 94.50 153 PHE A N 1
ATOM 1175 C CA . PHE A 1 153 ? -6.602 -7.217 -19.820 1.00 94.50 153 PHE A CA 1
ATOM 1176 C C . PHE A 1 153 ? -6.656 -7.013 -18.297 1.00 94.50 153 PHE A C 1
ATOM 1178 O O . PHE A 1 153 ? -7.557 -7.539 -17.643 1.00 94.50 153 PHE A O 1
ATOM 1185 N N . MET A 1 154 ? -5.776 -6.188 -17.718 1.00 92.62 154 MET A N 1
ATOM 1186 C CA . MET A 1 154 ? -5.816 -5.878 -16.281 1.00 92.62 154 MET A CA 1
ATOM 1187 C C . MET A 1 154 ? -7.142 -5.238 -15.851 1.00 92.62 154 MET A C 1
ATOM 1189 O O . MET A 1 154 ? -7.707 -5.614 -14.823 1.00 92.62 154 MET A O 1
ATOM 1193 N N . VAL A 1 155 ? -7.675 -4.307 -16.646 1.00 94.25 155 VAL A N 1
ATOM 1194 C CA . VAL A 1 155 ? -8.977 -3.675 -16.384 1.00 94.25 155 VAL A CA 1
ATOM 1195 C C . VAL A 1 155 ? -10.109 -4.698 -16.488 1.00 94.25 155 VAL A C 1
ATOM 1197 O O . VAL A 1 155 ? -11.011 -4.684 -15.655 1.00 94.25 155 VAL A O 1
ATOM 1200 N N . SER A 1 156 ? -10.044 -5.640 -17.433 1.00 93.88 156 SER A N 1
ATOM 1201 C CA . SER A 1 156 ? -11.039 -6.715 -17.554 1.00 93.88 156 SER A CA 1
ATOM 1202 C C . SER A 1 156 ? -11.055 -7.672 -16.351 1.00 93.88 156 SER A C 1
ATOM 1204 O O . SER A 1 156 ? -12.097 -8.243 -16.032 1.00 93.88 156 SER A O 1
ATOM 1206 N N . LEU A 1 157 ? -9.941 -7.794 -15.618 1.00 94.25 157 LEU A N 1
ATOM 1207 C CA . LEU A 1 157 ? -9.865 -8.558 -14.367 1.00 94.25 157 LEU A CA 1
ATOM 1208 C C . LEU A 1 157 ? -10.441 -7.801 -13.158 1.00 94.25 157 LEU A C 1
ATOM 1210 O O . LEU A 1 157 ? -10.817 -8.427 -12.164 1.00 94.25 157 LEU A O 1
ATOM 1214 N N . ALA A 1 158 ? -10.565 -6.472 -13.218 1.00 93.81 158 ALA A N 1
ATOM 1215 C CA . ALA A 1 158 ? -11.161 -5.677 -12.144 1.00 93.81 158 ALA A CA 1
ATOM 1216 C C . ALA A 1 158 ? -12.592 -6.122 -11.756 1.00 93.81 158 ALA A C 1
ATOM 1218 O O . ALA A 1 158 ? -12.825 -6.336 -10.562 1.00 93.81 158 ALA A O 1
ATOM 1219 N N . PRO A 1 159 ? -13.550 -6.331 -12.686 1.00 94.62 159 PRO A N 1
ATOM 1220 C CA . PRO A 1 159 ? -14.880 -6.831 -12.332 1.00 94.62 159 PRO A CA 1
ATOM 1221 C C . PRO A 1 159 ? -14.844 -8.239 -11.728 1.00 94.62 159 PRO A C 1
ATOM 1223 O O . PRO A 1 159 ? -15.633 -8.524 -10.828 1.00 94.62 159 PRO A O 1
ATOM 1226 N N . VAL A 1 160 ? -13.911 -9.100 -12.152 1.00 95.88 160 VAL A N 1
ATOM 1227 C CA . VAL A 1 160 ? -13.726 -10.434 -11.556 1.00 95.88 160 VAL A CA 1
ATOM 1228 C C . VAL A 1 160 ? -13.325 -10.298 -10.088 1.00 95.88 160 VAL A C 1
ATOM 1230 O O . VAL A 1 160 ? -13.959 -10.899 -9.219 1.00 95.88 160 VAL A O 1
ATOM 1233 N N . ASN A 1 161 ? -12.348 -9.438 -9.788 1.00 94.25 161 ASN A N 1
ATOM 1234 C CA . ASN A 1 161 ? -11.957 -9.138 -8.411 1.00 94.25 161 ASN A CA 1
ATOM 1235 C C . ASN A 1 161 ? -13.141 -8.602 -7.594 1.00 94.25 161 ASN A C 1
ATOM 1237 O O . ASN A 1 161 ? -13.398 -9.090 -6.493 1.00 94.25 161 ASN A O 1
ATOM 1241 N N . VAL A 1 162 ? -13.912 -7.651 -8.134 1.00 95.69 162 VAL A N 1
ATOM 1242 C CA . VAL A 1 162 ? -15.107 -7.105 -7.463 1.00 95.69 162 VAL A CA 1
ATOM 1243 C C . VAL A 1 162 ? -16.139 -8.199 -7.184 1.00 95.69 162 VAL A C 1
ATOM 1245 O O . VAL A 1 162 ? -16.666 -8.269 -6.072 1.00 95.69 162 VAL A O 1
ATOM 1248 N N . ALA A 1 163 ? -16.406 -9.084 -8.147 1.00 96.69 163 ALA A N 1
ATOM 1249 C CA . ALA A 1 163 ? -17.331 -10.197 -7.971 1.00 96.69 163 ALA A CA 1
ATOM 1250 C C . ALA A 1 163 ? -16.871 -11.121 -6.833 1.00 96.69 163 ALA A C 1
ATOM 1252 O O . ALA A 1 163 ? -17.650 -11.383 -5.912 1.00 96.69 163 ALA A O 1
ATOM 1253 N N . VAL A 1 164 ? -15.598 -11.528 -6.827 1.00 96.75 164 VAL A N 1
ATOM 1254 C CA . VAL A 1 164 ? -15.006 -12.361 -5.767 1.00 96.75 164 VAL A CA 1
ATOM 1255 C C . VAL A 1 164 ? -15.120 -11.678 -4.402 1.00 96.75 164 VAL A C 1
ATOM 1257 O O . VAL A 1 164 ? -15.660 -12.268 -3.462 1.00 96.75 164 VAL A O 1
ATOM 1260 N N . PHE A 1 165 ? -14.706 -10.413 -4.282 1.00 95.81 165 PHE A N 1
ATOM 1261 C CA . PHE A 1 165 ? -14.811 -9.666 -3.025 1.00 95.81 165 PHE A CA 1
ATOM 1262 C C . PHE A 1 165 ? -16.259 -9.495 -2.562 1.00 95.81 165 PHE A C 1
ATOM 1264 O O . PHE A 1 165 ? -16.529 -9.551 -1.360 1.00 95.81 165 PHE A O 1
ATOM 1271 N N . SER A 1 166 ? -17.211 -9.343 -3.486 1.00 96.19 166 SER A N 1
ATOM 1272 C CA . SER A 1 166 ? -18.633 -9.263 -3.149 1.00 96.19 166 SER A CA 1
ATOM 1273 C C . SER A 1 166 ? -19.149 -10.573 -2.544 1.00 96.19 166 SER A C 1
ATOM 1275 O O . SER A 1 166 ? -19.889 -10.546 -1.558 1.00 96.19 166 SER A O 1
ATOM 1277 N N . VAL A 1 167 ? -18.723 -11.724 -3.076 1.00 97.25 167 VAL A N 1
ATOM 1278 C CA . VAL A 1 167 ? -19.086 -13.048 -2.556 1.00 97.25 167 VAL A CA 1
ATOM 1279 C C . VAL A 1 167 ? -18.467 -13.259 -1.179 1.00 97.25 167 VAL A C 1
ATOM 1281 O O . VAL A 1 167 ? -19.180 -13.618 -0.240 1.00 97.25 167 VAL A O 1
ATOM 1284 N N . VAL A 1 168 ? -17.178 -12.943 -1.024 1.00 97.12 168 VAL A N 1
ATOM 1285 C CA . VAL A 1 168 ? -16.485 -12.992 0.274 1.00 97.12 168 VAL A CA 1
ATOM 1286 C C . VAL A 1 168 ? -17.193 -12.097 1.294 1.00 97.12 168 VAL A C 1
ATOM 1288 O O . VAL A 1 168 ? -17.467 -12.528 2.413 1.00 97.12 168 VAL A O 1
ATOM 1291 N N . GLY A 1 169 ? -17.566 -10.874 0.909 1.00 96.00 169 GLY A N 1
ATOM 1292 C CA . GLY A 1 169 ? -18.303 -9.939 1.758 1.00 96.00 169 GLY A CA 1
ATOM 1293 C C . GLY A 1 169 ? -19.678 -10.469 2.177 1.00 96.00 169 GLY A C 1
ATOM 1294 O O . GLY A 1 169 ? -20.035 -10.400 3.356 1.00 96.00 169 GLY A O 1
ATOM 1295 N N . LYS A 1 170 ? -20.438 -11.056 1.242 1.00 96.94 170 LYS A N 1
ATOM 1296 C CA . LYS A 1 170 ? -21.728 -11.708 1.529 1.00 96.94 170 LYS A CA 1
ATOM 1297 C C . LYS A 1 170 ? -21.558 -12.872 2.505 1.00 96.94 170 LYS A C 1
ATOM 1299 O O . LYS A 1 170 ? -22.318 -12.967 3.469 1.00 96.94 170 LYS A O 1
ATOM 1304 N N . GLN A 1 171 ? -20.557 -13.724 2.295 1.00 97.25 171 GLN A N 1
ATOM 1305 C CA . GLN A 1 171 ? -20.306 -14.870 3.164 1.00 97.25 171 GLN A CA 1
ATOM 1306 C C . GLN A 1 171 ? -19.861 -14.430 4.559 1.00 97.25 171 GLN A C 1
ATOM 1308 O O . GLN A 1 171 ? -20.389 -14.920 5.555 1.00 97.25 171 GLN A O 1
ATOM 1313 N N . ARG A 1 172 ? -18.981 -13.427 4.649 1.00 94.50 172 ARG A N 1
ATOM 1314 C CA . ARG A 1 172 ? -18.556 -12.841 5.924 1.00 94.50 172 ARG A CA 1
ATOM 1315 C C . ARG A 1 172 ? -19.738 -12.282 6.716 1.00 94.50 172 ARG A C 1
ATOM 1317 O O . ARG A 1 172 ? -19.818 -12.509 7.917 1.00 94.50 172 ARG A O 1
ATOM 1324 N N . ARG A 1 173 ? -20.703 -11.628 6.056 1.00 95.50 173 ARG A N 1
ATOM 1325 C CA . ARG A 1 173 ? -21.946 -11.170 6.707 1.00 95.50 173 ARG A CA 1
ATOM 1326 C C . ARG A 1 173 ? -22.788 -12.326 7.249 1.00 95.50 173 ARG A C 1
ATOM 1328 O O . ARG A 1 173 ? -23.327 -12.204 8.343 1.00 95.50 173 ARG A O 1
ATOM 1335 N N . LYS A 1 174 ? -22.907 -13.440 6.515 1.00 96.50 174 LYS A N 1
ATOM 1336 C CA . LYS A 1 174 ? -23.617 -14.635 7.009 1.00 96.50 174 LYS A CA 1
ATOM 1337 C C . LYS A 1 174 ? -22.929 -15.215 8.244 1.00 96.50 174 LYS A C 1
ATOM 1339 O O . LYS A 1 17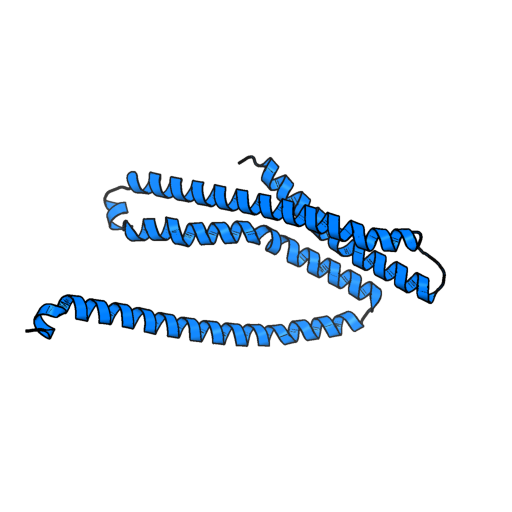4 ? -23.601 -15.477 9.234 1.00 96.50 174 LYS A O 1
ATOM 1344 N N . VAL A 1 175 ? -21.603 -15.355 8.202 1.00 96.12 175 VAL A N 1
ATOM 1345 C CA . VAL A 1 175 ? -20.803 -15.850 9.335 1.00 96.12 175 VAL A CA 1
ATOM 1346 C C . VAL A 1 175 ? -21.008 -14.984 10.577 1.00 96.12 175 VAL A C 1
ATOM 1348 O O . VAL A 1 175 ? -21.248 -15.527 11.651 1.00 96.12 175 VAL A O 1
ATOM 1351 N N . LEU A 1 176 ? -20.990 -13.655 10.429 1.00 93.75 176 LEU A N 1
ATOM 1352 C CA . LEU A 1 176 ? -21.250 -12.735 11.541 1.00 93.75 176 LEU A CA 1
ATOM 1353 C C . LEU A 1 176 ? -22.646 -12.955 12.148 1.00 93.75 176 LEU A C 1
ATOM 1355 O O . LEU A 1 176 ? -22.749 -13.139 13.354 1.00 93.75 176 LEU A O 1
ATOM 1359 N N . LYS A 1 177 ? -23.697 -13.077 11.322 1.00 95.81 177 LYS A N 1
ATOM 1360 C CA . LYS A 1 177 ? -25.064 -13.353 11.810 1.00 95.81 177 LYS A CA 1
ATOM 1361 C C . LYS A 1 177 ? -25.170 -14.655 12.610 1.00 95.81 177 LYS A C 1
ATOM 1363 O O . LYS A 1 177 ? -25.809 -14.677 13.657 1.00 95.81 177 LYS A O 1
ATOM 1368 N N . PHE A 1 178 ? -24.571 -15.743 12.122 1.00 95.50 178 PHE A N 1
ATOM 1369 C CA . PHE A 1 178 ? -24.593 -17.023 12.840 1.00 95.50 178 PHE A CA 1
ATOM 1370 C C . PHE A 1 178 ? -23.777 -16.970 14.133 1.00 95.50 178 PHE A C 1
ATOM 1372 O O . PHE A 1 178 ? -24.190 -17.547 15.137 1.00 95.50 178 PHE A O 1
ATOM 1379 N N . SER A 1 179 ? -22.644 -16.262 14.123 1.00 92.31 179 SER A N 1
ATOM 1380 C CA . SER A 1 179 ? -21.841 -16.039 15.325 1.00 92.31 179 SER A CA 1
ATOM 1381 C C . SER A 1 179 ? -22.636 -15.285 16.394 1.00 92.31 179 SER A C 1
ATOM 1383 O O . SER A 1 179 ? -22.648 -15.717 17.546 1.00 92.31 179 SER 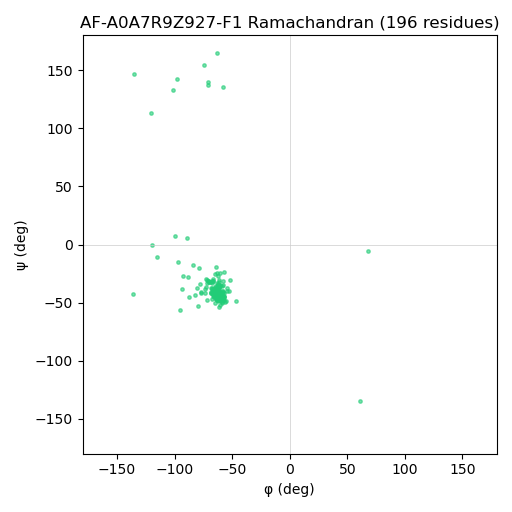A O 1
ATOM 1385 N N . ASP A 1 180 ? -23.350 -14.223 16.013 1.00 94.75 180 ASP A N 1
ATOM 1386 C CA . ASP A 1 180 ? -24.175 -13.429 16.932 1.00 94.75 180 ASP A CA 1
ATOM 1387 C C . ASP A 1 180 ? -25.338 -14.250 17.507 1.00 94.75 180 ASP A C 1
ATOM 1389 O O . ASP A 1 180 ? -25.575 -14.228 18.716 1.00 94.75 180 ASP A O 1
ATOM 1393 N N . LEU A 1 181 ? -26.025 -15.037 16.666 1.00 95.94 181 LEU A N 1
ATOM 1394 C CA . LEU A 1 181 ? -27.096 -15.931 17.113 1.00 95.94 181 LEU A CA 1
ATOM 1395 C C . LEU A 1 181 ? -26.574 -16.961 18.120 1.00 95.94 181 LEU A C 1
ATOM 1397 O O . LEU A 1 181 ? -27.170 -17.137 19.177 1.00 95.94 181 LEU A O 1
ATOM 1401 N N . ARG A 1 182 ? -25.432 -17.595 17.828 1.00 95.69 182 ARG A N 1
ATOM 1402 C CA . ARG A 1 182 ? -24.810 -18.576 18.727 1.00 95.69 182 ARG A CA 1
ATOM 1403 C C . ARG A 1 182 ? -24.488 -17.968 20.091 1.00 95.69 182 ARG A C 1
ATOM 1405 O O . ARG A 1 182 ? -24.765 -18.596 21.109 1.00 95.69 182 ARG A O 1
ATOM 1412 N N . VAL A 1 183 ? -23.898 -16.769 20.117 1.00 95.44 183 VAL A N 1
ATOM 1413 C CA . VAL A 1 183 ? -23.569 -16.065 21.370 1.00 95.44 183 VAL A CA 1
ATOM 1414 C C . VAL A 1 183 ? -24.841 -15.736 22.151 1.00 95.44 183 VAL A C 1
ATOM 1416 O O . VAL A 1 183 ? -24.890 -15.970 23.357 1.00 95.44 183 VAL A O 1
ATOM 1419 N N . LYS A 1 184 ? -25.891 -15.267 21.469 1.00 94.38 184 LYS A N 1
ATOM 1420 C CA . LYS A 1 184 ? -27.188 -14.990 22.094 1.00 94.38 184 LYS A CA 1
ATOM 1421 C C . LYS A 1 184 ? -27.805 -16.246 22.718 1.00 94.38 184 LYS A C 1
ATOM 1423 O O . LYS A 1 184 ? -28.138 -16.223 23.898 1.00 94.38 184 LYS A O 1
ATOM 1428 N N . THR A 1 185 ? -27.908 -17.341 21.964 1.00 94.00 185 THR A N 1
ATOM 1429 C CA . THR A 1 185 ? -28.494 -18.597 22.459 1.00 94.00 185 THR A CA 1
ATOM 1430 C C . THR A 1 185 ? -27.706 -19.161 23.640 1.00 94.00 185 THR A C 1
ATOM 1432 O O . THR A 1 185 ? -28.300 -19.608 24.616 1.00 94.00 185 THR A O 1
ATOM 1435 N N . MET A 1 186 ? -26.370 -19.094 23.604 1.00 95.50 186 MET A N 1
ATOM 1436 C CA . MET A 1 186 ? -25.547 -19.516 24.743 1.00 95.50 186 MET A CA 1
ATOM 1437 C C . MET A 1 186 ? -25.805 -18.673 25.997 1.00 95.50 186 MET A C 1
ATOM 1439 O O . MET A 1 186 ? -25.904 -19.233 27.086 1.00 95.50 186 MET A O 1
ATOM 1443 N N . ASN A 1 187 ? -25.980 -17.356 25.860 1.00 92.94 187 ASN A N 1
ATOM 1444 C CA . ASN A 1 187 ? -26.333 -16.499 26.995 1.00 92.94 187 ASN A CA 1
ATOM 1445 C C . ASN A 1 187 ? -27.708 -16.848 27.587 1.00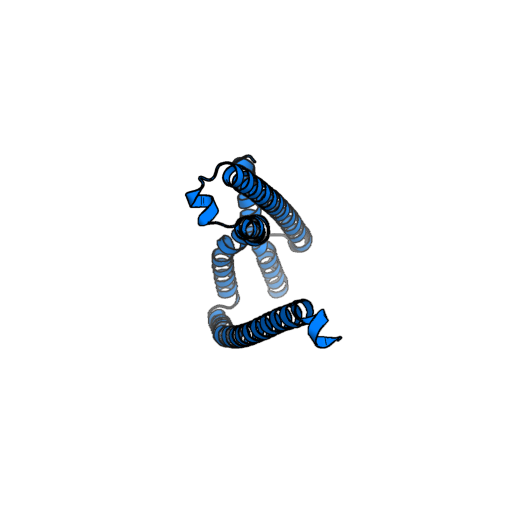 92.94 187 ASN A C 1
ATOM 1447 O O . ASN A 1 187 ? -27.847 -16.879 28.808 1.00 92.94 187 ASN A O 1
ATOM 1451 N N . GLU A 1 188 ? -28.707 -17.143 26.751 1.00 93.75 188 GLU A N 1
ATOM 1452 C CA . GLU A 1 188 ? -30.048 -17.548 27.205 1.00 93.75 188 GLU A CA 1
ATOM 1453 C C . GLU A 1 188 ? -30.020 -18.890 27.955 1.00 93.75 188 GLU A C 1
ATOM 1455 O O . GLU A 1 188 ? -30.607 -19.004 29.031 1.00 93.75 188 GLU A O 1
ATOM 1460 N N . ILE A 1 189 ? -29.275 -19.882 27.448 1.00 94.00 189 ILE A N 1
ATOM 1461 C CA . ILE A 1 189 ? -29.093 -21.182 28.117 1.00 94.00 189 ILE A CA 1
ATOM 1462 C C . ILE A 1 189 ? -28.421 -21.005 29.483 1.00 94.00 189 ILE A C 1
ATOM 1464 O O . ILE A 1 189 ? -28.869 -21.586 30.470 1.00 94.00 189 ILE A O 1
ATOM 1468 N N . LEU A 1 190 ? -27.358 -20.198 29.558 1.00 92.88 190 LEU A N 1
ATOM 1469 C CA . LEU A 1 190 ? -26.652 -19.944 30.816 1.00 92.88 190 LEU A CA 1
ATOM 1470 C C . LEU A 1 190 ? -27.542 -19.220 31.833 1.00 92.88 190 LEU A C 1
ATOM 1472 O O . LEU A 1 190 ? -27.545 -19.589 33.007 1.00 92.88 190 LEU A O 1
ATOM 1476 N N . ALA A 1 191 ? -28.331 -18.236 31.392 1.00 92.44 191 ALA A N 1
ATOM 1477 C CA . ALA A 1 191 ? -29.281 -17.535 32.253 1.00 92.44 191 ALA A CA 1
ATOM 1478 C C . ALA A 1 191 ? -30.397 -18.464 32.771 1.00 92.44 191 ALA A C 1
ATOM 1480 O O . ALA A 1 191 ? -30.800 -18.364 33.928 1.00 92.44 191 ALA A O 1
ATOM 1481 N N . GLY A 1 192 ? -30.865 -19.397 31.935 1.00 91.19 192 GLY A N 1
ATOM 1482 C CA . GLY A 1 192 ? -31.913 -20.367 32.259 1.00 91.19 192 GLY A CA 1
ATOM 1483 C C . GLY A 1 192 ? -31.423 -21.679 32.878 1.00 91.19 192 GLY A C 1
ATOM 1484 O O . GLY A 1 192 ? -32.236 -22.577 33.091 1.00 91.19 192 GLY A O 1
ATOM 1485 N N . VAL A 1 193 ? -30.128 -21.830 33.183 1.00 93.50 193 VAL A N 1
ATOM 1486 C CA . VAL A 1 193 ? -29.529 -23.147 33.485 1.00 93.50 193 VAL A CA 1
ATOM 1487 C C . VAL A 1 193 ? -30.191 -23.864 34.664 1.00 93.50 193 VAL A C 1
ATOM 1489 O O . VAL A 1 193 ? -30.263 -25.089 34.685 1.00 93.50 193 VAL A O 1
ATOM 1492 N N . ARG A 1 194 ? -30.705 -23.108 35.644 1.00 87.44 194 ARG A N 1
ATOM 1493 C CA . ARG A 1 194 ? -31.370 -23.672 36.824 1.00 87.44 194 ARG A CA 1
ATOM 1494 C C . ARG A 1 194 ? -32.749 -24.257 36.485 1.00 87.44 194 ARG A C 1
ATOM 1496 O O . ARG A 1 194 ? -33.098 -25.261 37.077 1.00 87.44 194 ARG A O 1
ATOM 1503 N N . ILE A 1 195 ? -33.468 -23.677 35.521 1.00 91.56 195 ILE A N 1
ATOM 1504 C CA . ILE A 1 195 ? -34.764 -24.175 35.017 1.00 91.56 195 ILE A CA 1
ATOM 1505 C C . ILE A 1 195 ? -34.556 -25.355 34.059 1.00 91.56 195 ILE A C 1
ATOM 1507 O O . ILE A 1 195 ? -35.369 -26.261 33.984 1.00 91.56 195 ILE A O 1
ATOM 1511 N N . ILE A 1 196 ? -33.462 -25.350 33.292 1.00 84.38 196 ILE A N 1
ATOM 1512 C CA . ILE A 1 196 ? -33.158 -26.445 32.356 1.00 84.38 196 ILE A CA 1
ATOM 1513 C C . ILE A 1 196 ? -32.725 -27.713 33.113 1.00 84.38 196 ILE A C 1
ATOM 1515 O O . ILE A 1 196 ? -32.923 -28.823 32.625 1.00 84.38 196 ILE A O 1
ATOM 1519 N N . LYS A 1 197 ? -32.090 -27.556 34.282 1.00 81.44 197 LYS A N 1
ATOM 1520 C CA . LYS A 1 197 ? -31.497 -28.662 35.046 1.00 81.44 197 LYS A CA 1
ATOM 1521 C C . LYS A 1 197 ? -32.424 -29.270 36.109 1.00 81.44 197 LYS A C 1
ATOM 1523 O O . LYS A 1 197 ? -32.208 -30.427 36.461 1.00 81.44 197 LYS A O 1
ATOM 1528 N N . PHE A 1 198 ? -33.376 -28.507 36.640 1.00 71.44 198 PHE A N 1
ATOM 1529 C CA . PHE A 1 198 ? -34.305 -28.915 37.701 1.00 71.44 198 PHE A CA 1
ATOM 1530 C C . PHE A 1 198 ? -35.738 -28.684 37.244 1.00 71.44 198 PHE A C 1
ATOM 1532 O O . PHE A 1 198 ? -36.582 -29.551 37.552 1.00 71.44 198 PHE A O 1
#

Secondary structure (DSSP, 8-state):
--HHHHHHHHHHHHHHHHHTTHHHHHHHHHHHHHHHS--SSS-HHHHHHHHHHHHHHHHHHHHHHHHHHHHHHHHHHHHHHHHHHHHHHT--HHHHHHS-HHHHHHIIIIIHHHHHHHHHHHHHHHHHHHHHHHHHHHHHHHHTTHHHHHHHHHHHHHHHHHHHHHHHHHHHHHHHHHHHHHHHHHHHHHHTHHHHH-

Solvent-accessible surface area (backbone atoms only — not comparable to full-atom values): 10702 Å² total; per-residue (Å²): 134,64,72,65,60,55,53,51,27,51,49,37,39,53,51,28,61,59,53,63,51,49,54,58,54,42,50,52,50,50,53,46,25,74,76,66,76,52,71,92,88,62,60,69,68,57,38,56,51,42,56,58,50,51,59,51,52,34,51,52,35,42,52,52,20,51,52,48,31,45,52,50,16,52,51,51,28,50,52,51,34,51,51,51,52,57,48,63,74,69,53,49,74,70,52,50,72,74,48,48,73,68,56,54,53,44,43,52,54,55,52,30,50,51,50,24,52,47,50,50,47,47,66,54,65,68,47,48,62,58,51,52,52,54,51,54,54,53,46,31,72,74,58,40,78,59,44,57,56,56,50,52,52,56,57,64,46,48,59,55,52,49,52,52,51,50,52,53,51,53,51,51,52,52,52,50,53,54,52,53,51,51,54,51,52,52,52,52,50,63,75,41,42,69,71,78,75,105

Nearest PDB structures (foldseek):
  5uja-assembly1_A  TM=8.711E-01  e=7.059E-05  Bos taurus
  4q4a-assembly1_A  TM=8.562E-01  e=8.594E-04  Thermotoga maritima MSB8
  4q4j-assembly1_A  TM=8.036E-01  e=4.241E-04  Thermotoga maritima MSB8
  7zo8-assembly1_A  TM=7.840E-01  e=1.373E-02  Brucella abortus 2308
  5och-assembly3_F  TM=6.049E-01  e=1.046E-02  Homo sapiens

Radius of gyration: 26.92 Å; Cα contacts (8 Å, |Δi|>4): 99; chains: 1; bounding box: 65×45×69 Å